Protein AF-A0A931K8A9-F1 (afdb_monomer_lite)

Sequence (281 aa):
MRTNSDVIGYFLPKFVLAMSAMTLGMSSSEALELYVMRDAPNAQGTPGITQYSSITNFQANSGGLTSDRGIAQGSSCDFAIVNGVVYYIAGDASSTGDKTLFSWPSVADWAANTNTTSPGTRTGAAPMSGMAIYQGSLYVLEGNMTATESKTLKRWSSPSAWATGSAPDETFGARNVGDGIGFDIDENGVVYFLDTNGSPNSATSGILYSWPSISNFIANTSISTNVGPSTDLGGTFTFFSGSANEIAGLAIVPEPSTYAMAVLSGLTLAAAHRLRKKRNA

Foldseek 3Di:
DDDDDPDDDPDPPVVVVVVVVVVVPDPPPQFKKKWWWFAALAFGGFIKIWIDRHVVCQLVVHPTDIQTAPDGPTHFQEWEADPQKIWTWHDRLQAFAKIWIKIDNHPVCVSPVHPIDTLAIAGRDARFQEWEQEPQKIWTFGDGLQDQDWTKIFIDNHPSCRRVHHDTPDILATGRDARHHAWYAEHQAKIKTWHLVHHLQWRQWTFIKIDSHPNCVRVVHPIDSDPDPDPDDNHTGGNDPDGGRRTRYMYMYRDPPPVVVVVVVVVVVVVVVVVVVVVVD

Radius of gyration: 23.3 Å; chains: 1; bounding box: 61×39×91 Å

Structure (mmCIF, N/CA/C/O backbone):
data_AF-A0A931K8A9-F1
#
_entry.id   AF-A0A931K8A9-F1
#
loop_
_atom_site.group_PDB
_atom_site.id
_atom_site.type_symbol
_atom_site.label_atom_id
_atom_site.label_alt_id
_atom_site.label_comp_id
_atom_site.label_asym_id
_atom_site.label_entity_id
_atom_site.label_seq_id
_atom_site.pdbx_PDB_ins_code
_atom_site.Cartn_x
_atom_site.Cartn_y
_atom_site.Cartn_z
_atom_site.occupancy
_atom_site.B_iso_or_equiv
_atom_site.auth_seq_id
_atom_site.auth_comp_id
_atom_site.auth_asym_id
_atom_site.auth_atom_id
_atom_site.pdbx_PDB_model_num
ATOM 1 N N . MET A 1 1 ? -31.128 -0.210 74.789 1.00 39.75 1 MET A N 1
ATOM 2 C CA . MET A 1 1 ? -30.650 -1.174 73.776 1.00 39.75 1 MET A CA 1
ATOM 3 C C . MET A 1 1 ? -30.593 -0.463 72.433 1.00 39.75 1 MET A C 1
ATOM 5 O O . MET A 1 1 ? -31.638 -0.106 71.914 1.00 39.75 1 MET A O 1
ATOM 9 N N . ARG A 1 2 ? -29.390 -0.170 71.927 1.00 32.56 2 ARG A N 1
ATOM 10 C CA . ARG A 1 2 ? -29.158 0.308 70.555 1.00 32.56 2 ARG A CA 1
ATOM 11 C C . ARG A 1 2 ? -28.519 -0.848 69.792 1.00 32.56 2 ARG A C 1
ATOM 13 O O . ARG A 1 2 ? -27.502 -1.364 70.245 1.00 32.56 2 ARG A O 1
ATOM 20 N N . THR A 1 3 ? -29.134 -1.285 68.702 1.00 39.69 3 THR A N 1
ATOM 21 C CA . THR A 1 3 ? -28.573 -2.296 67.803 1.00 39.69 3 THR A CA 1
ATOM 22 C C . THR A 1 3 ? -27.697 -1.596 66.770 1.00 39.69 3 THR A C 1
ATOM 24 O O . THR A 1 3 ? -28.182 -0.761 66.013 1.00 39.69 3 THR A O 1
ATOM 27 N N . ASN A 1 4 ? -26.403 -1.917 66.779 1.00 37.72 4 ASN A N 1
ATOM 28 C CA . ASN A 1 4 ? -25.447 -1.516 65.752 1.00 37.72 4 ASN A CA 1
ATOM 29 C C . ASN A 1 4 ? -25.715 -2.333 64.484 1.00 37.72 4 ASN A C 1
ATOM 31 O O . ASN A 1 4 ? -25.450 -3.533 64.460 1.00 37.72 4 ASN A O 1
ATOM 35 N N . SER A 1 5 ? -26.209 -1.691 63.434 1.00 41.41 5 SER A N 1
ATOM 36 C CA . SER A 1 5 ? -26.342 -2.291 62.107 1.00 41.41 5 SER A CA 1
ATOM 37 C C . SER A 1 5 ? -25.958 -1.265 61.049 1.00 41.41 5 SER A C 1
ATOM 39 O O . SER A 1 5 ? -26.817 -0.806 60.317 1.00 41.41 5 SER A O 1
ATOM 41 N N . ASP A 1 6 ? -24.680 -0.885 61.007 1.00 43.22 6 ASP A N 1
ATOM 42 C CA . ASP A 1 6 ? -24.133 0.016 59.984 1.00 43.22 6 ASP A CA 1
ATOM 43 C C . ASP A 1 6 ? -22.642 -0.272 59.742 1.00 43.22 6 ASP A C 1
ATOM 45 O O . ASP A 1 6 ? -21.794 0.541 60.083 1.00 43.22 6 ASP A O 1
ATOM 49 N N . VAL A 1 7 ? -22.283 -1.429 59.168 1.00 40.88 7 VAL A N 1
ATOM 50 C CA . VAL A 1 7 ? -20.957 -1.599 58.523 1.00 40.88 7 VAL A CA 1
ATOM 51 C C . VAL A 1 7 ? -20.998 -2.644 57.394 1.00 40.88 7 VAL A C 1
ATOM 53 O O . VAL A 1 7 ? -20.195 -3.566 57.362 1.00 40.88 7 VAL A O 1
ATOM 56 N N . ILE A 1 8 ? -21.922 -2.546 56.436 1.00 41.94 8 ILE A N 1
ATOM 57 C CA . ILE A 1 8 ? -21.768 -3.247 55.143 1.00 41.94 8 ILE A CA 1
ATOM 58 C C . ILE A 1 8 ? -22.321 -2.331 54.058 1.00 41.94 8 ILE A C 1
ATOM 60 O O . ILE A 1 8 ? -23.479 -2.442 53.675 1.00 41.94 8 ILE A O 1
ATOM 64 N N . GLY A 1 9 ? -21.532 -1.357 53.604 1.00 39.81 9 GLY A N 1
ATOM 65 C CA . GLY A 1 9 ? -22.100 -0.365 52.691 1.00 39.81 9 GLY A CA 1
ATOM 66 C C . GLY A 1 9 ? -21.170 0.443 51.810 1.00 39.81 9 GLY A C 1
ATOM 67 O O . GLY A 1 9 ? -21.696 1.271 51.091 1.00 39.81 9 GLY A O 1
ATOM 68 N N . TYR A 1 10 ? -19.842 0.261 51.811 1.00 39.69 10 TYR A N 1
ATOM 69 C CA . TYR A 1 10 ? -18.976 1.141 50.996 1.00 39.69 10 TYR A CA 1
ATOM 70 C C . TYR A 1 10 ? -17.691 0.510 50.433 1.00 39.69 10 TYR A C 1
ATOM 72 O O . TYR A 1 10 ? -16.822 1.237 49.955 1.00 39.69 10 TYR A O 1
ATOM 80 N N . PHE A 1 11 ? -17.553 -0.820 50.427 1.00 36.41 11 PHE A N 1
ATOM 81 C CA . PHE A 1 11 ? -16.323 -1.463 49.931 1.00 36.41 11 PHE A CA 1
ATOM 82 C C . PHE A 1 11 ? -16.378 -1.991 48.488 1.00 36.41 11 PHE A C 1
ATOM 84 O O . PHE A 1 11 ? -15.326 -2.155 47.878 1.00 36.41 11 PHE A O 1
ATOM 91 N N . LEU A 1 12 ? -17.560 -2.181 47.888 1.00 38.97 12 LEU A N 1
ATOM 92 C CA . LEU A 1 12 ? -17.647 -2.719 46.523 1.00 38.97 12 LEU A CA 1
ATOM 93 C C . LEU A 1 12 ? -17.354 -1.734 45.366 1.00 38.97 12 LEU A C 1
ATOM 95 O O . LEU A 1 12 ? -16.743 -2.178 44.395 1.00 38.97 12 LEU A O 1
ATOM 99 N N . PRO A 1 13 ? -17.697 -0.427 45.393 1.00 40.81 13 PRO A N 1
ATOM 100 C CA . PRO A 1 13 ? -17.535 0.399 44.189 1.00 40.81 13 PRO A CA 1
ATOM 101 C C . PRO A 1 13 ? -16.075 0.793 43.905 1.00 40.81 13 PRO A C 1
ATOM 103 O O . PRO A 1 13 ? -15.731 1.083 42.763 1.00 40.81 13 PRO A O 1
ATOM 106 N N . LYS A 1 14 ? -15.192 0.763 44.914 1.00 34.66 14 LYS A N 1
ATOM 107 C CA . LYS A 1 14 ? -13.760 1.071 44.738 1.00 34.66 14 LYS A CA 1
ATOM 108 C C . LYS A 1 14 ? -12.962 -0.112 44.187 1.00 34.66 14 LYS A C 1
ATOM 110 O O . LYS A 1 14 ? -12.002 0.102 43.455 1.00 34.66 14 LYS A O 1
ATOM 115 N N . PHE A 1 15 ? -13.379 -1.343 44.492 1.00 37.50 15 PHE A N 1
ATOM 116 C CA . PHE A 1 15 ? -12.712 -2.551 44.000 1.00 37.50 15 PHE A CA 1
ATOM 117 C C . PHE A 1 15 ? -12.998 -2.790 42.510 1.00 37.50 15 PHE A C 1
ATOM 119 O O . PHE A 1 15 ? -12.100 -3.165 41.762 1.00 37.50 15 PHE A O 1
ATOM 126 N N . VAL A 1 16 ? -14.214 -2.466 42.053 1.00 41.78 16 VAL A N 1
ATOM 127 C CA . VAL A 1 16 ? -14.579 -2.521 40.627 1.00 41.78 16 VAL A CA 1
ATOM 128 C C . VAL A 1 16 ? -13.822 -1.458 39.817 1.00 41.78 16 VAL A C 1
ATOM 130 O O . VAL A 1 16 ? -13.311 -1.770 38.747 1.00 41.78 16 VAL A O 1
ATOM 133 N N . LEU A 1 17 ? -13.648 -0.239 40.349 1.00 37.69 17 LEU A N 1
ATOM 134 C CA . LEU A 1 17 ? -12.856 0.805 39.680 1.00 37.69 17 LEU A CA 1
ATOM 135 C C . LEU A 1 17 ? -11.355 0.463 39.610 1.00 37.69 17 LEU A C 1
ATOM 137 O O . LEU A 1 17 ? -10.710 0.732 38.600 1.00 37.69 17 LEU A O 1
ATOM 141 N N . ALA A 1 18 ? -10.800 -0.141 40.666 1.00 35.22 18 ALA A N 1
ATOM 142 C CA . ALA A 1 18 ? -9.395 -0.545 40.706 1.00 35.22 18 ALA A CA 1
ATOM 143 C C . ALA A 1 18 ? -9.102 -1.749 39.789 1.00 35.22 18 ALA A C 1
ATOM 145 O O . ALA A 1 18 ? -8.048 -1.784 39.157 1.00 35.22 18 ALA A O 1
ATOM 146 N N . MET A 1 19 ? -10.046 -2.689 39.638 1.00 36.00 19 MET A N 1
ATOM 147 C CA . MET A 1 19 ? -9.928 -3.782 38.662 1.00 36.00 19 MET A CA 1
ATOM 148 C C . MET A 1 19 ? -10.057 -3.306 37.207 1.00 36.00 19 MET A C 1
ATOM 150 O O . MET A 1 19 ? -9.338 -3.823 36.352 1.00 36.00 19 MET A O 1
ATOM 154 N N . SER A 1 20 ? -10.892 -2.297 36.921 1.00 37.81 20 SER A N 1
ATOM 155 C CA . SER A 1 20 ? -10.939 -1.651 35.596 1.00 37.81 20 SER A CA 1
ATOM 156 C C . SER A 1 20 ? -9.668 -0.859 35.270 1.00 37.81 20 SER A C 1
ATOM 158 O O . SER A 1 20 ? -9.327 -0.715 34.103 1.00 37.81 20 SER A O 1
ATOM 160 N N . ALA A 1 21 ? -8.952 -0.354 36.281 1.00 39.84 21 ALA A N 1
ATOM 161 C CA . ALA A 1 21 ? -7.693 0.363 36.082 1.00 39.84 21 ALA A CA 1
ATOM 162 C C . ALA A 1 21 ? -6.480 -0.576 35.943 1.00 39.84 21 ALA A C 1
ATOM 164 O O . ALA A 1 21 ? -5.539 -0.257 35.226 1.00 39.84 21 ALA A O 1
ATOM 165 N N . MET A 1 22 ? -6.497 -1.750 36.586 1.00 32.28 22 MET A N 1
ATOM 166 C CA . MET A 1 22 ? -5.405 -2.730 36.490 1.00 32.28 22 MET A CA 1
ATOM 167 C C . MET A 1 22 ? -5.394 -3.532 35.179 1.00 32.28 22 MET A C 1
ATOM 169 O O . MET A 1 22 ? -4.362 -4.099 34.834 1.00 32.28 22 MET A O 1
ATOM 173 N N . THR A 1 23 ? -6.487 -3.541 34.411 1.00 38.25 23 THR A N 1
ATOM 174 C CA . THR A 1 23 ? -6.513 -4.102 33.044 1.00 38.25 23 THR A CA 1
ATOM 175 C C . THR A 1 23 ? -5.976 -3.137 31.978 1.00 38.25 23 THR A C 1
ATOM 177 O O . THR A 1 23 ? -5.695 -3.574 30.869 1.00 38.25 23 THR A O 1
ATOM 180 N N . LEU A 1 24 ? -5.741 -1.859 32.312 1.00 37.53 24 LEU A N 1
ATOM 181 C CA . LEU A 1 24 ? -5.144 -0.857 31.408 1.00 37.53 24 LEU A CA 1
ATOM 182 C C . LEU A 1 24 ? -3.614 -0.990 31.257 1.00 37.53 24 LEU A C 1
ATOM 184 O O . LEU A 1 24 ? -3.006 -0.215 30.526 1.00 37.53 24 LEU A O 1
ATOM 188 N N . GLY A 1 25 ? -2.980 -1.918 31.981 1.00 28.69 25 GLY A N 1
ATOM 189 C CA . GLY A 1 25 ? -1.519 -2.052 32.046 1.00 28.69 25 GLY A CA 1
ATOM 190 C C . GLY A 1 25 ? -0.928 -3.241 31.292 1.00 28.69 25 GLY A C 1
ATOM 191 O O . GLY A 1 25 ? 0.278 -3.457 31.378 1.00 28.69 25 GLY A O 1
ATOM 192 N N . MET A 1 26 ? -1.736 -4.035 30.588 1.00 32.50 26 MET A N 1
ATOM 193 C CA . MET A 1 26 ? -1.210 -5.093 29.729 1.00 32.50 26 MET A CA 1
ATOM 194 C C . MET A 1 26 ? -1.145 -4.549 28.311 1.00 32.50 26 MET A C 1
ATOM 196 O O . MET A 1 26 ? -2.184 -4.248 27.736 1.00 32.50 26 MET A O 1
ATOM 200 N N . SER A 1 27 ? 0.068 -4.409 27.772 1.00 33.84 27 SER A N 1
ATOM 201 C CA . SER A 1 27 ? 0.306 -4.180 26.350 1.00 33.84 27 SER A CA 1
ATOM 202 C C . SER A 1 27 ? -0.444 -5.244 25.550 1.00 33.84 27 SER A C 1
ATOM 204 O O . SER A 1 27 ? 0.047 -6.360 25.376 1.00 33.84 27 SER A O 1
ATOM 206 N N . SER A 1 28 ? -1.660 -4.933 25.109 1.00 37.12 28 SER A N 1
ATOM 207 C CA . SER A 1 28 ? -2.300 -5.696 24.056 1.00 37.12 28 SER A CA 1
ATOM 208 C C . SER A 1 28 ? -1.454 -5.451 22.820 1.00 37.12 28 SER A C 1
ATOM 210 O O . SER A 1 28 ? -1.374 -4.324 22.341 1.00 37.12 28 SER A O 1
ATOM 212 N N . SER A 1 29 ? -0.793 -6.494 22.323 1.00 45.94 29 SER A N 1
ATOM 213 C CA . SER A 1 29 ? -0.553 -6.578 20.887 1.00 45.94 29 SER A CA 1
ATOM 214 C C . SER A 1 29 ? -1.922 -6.360 20.256 1.00 45.94 29 SER A C 1
ATOM 216 O O . SER A 1 29 ? -2.783 -7.228 20.411 1.00 45.94 29 SER A O 1
ATOM 218 N N . GLU A 1 30 ? -2.175 -5.184 19.682 1.00 56.19 30 GLU A N 1
ATOM 219 C CA . GLU A 1 30 ? -3.400 -4.984 18.919 1.00 56.19 30 GLU A CA 1
ATOM 220 C C . GLU A 1 30 ? -3.414 -6.072 17.849 1.00 56.19 30 GLU A C 1
ATOM 222 O O . GLU A 1 30 ? -2.402 -6.340 17.191 1.00 56.19 30 GLU A O 1
ATOM 227 N N . ALA A 1 31 ? -4.507 -6.822 17.794 1.00 69.56 31 ALA A N 1
ATOM 228 C CA . ALA A 1 31 ? -4.665 -7.803 16.745 1.00 69.56 31 ALA A CA 1
ATOM 229 C C . ALA A 1 31 ? -4.821 -7.028 15.427 1.00 69.56 31 ALA A C 1
ATOM 231 O O . ALA A 1 31 ? -5.418 -5.956 15.405 1.00 69.56 31 ALA A O 1
ATOM 232 N N . LEU A 1 32 ? -4.185 -7.506 14.362 1.00 79.00 32 LEU A N 1
ATOM 233 C CA . LEU A 1 32 ? -4.146 -6.824 13.070 1.00 79.00 32 LEU A CA 1
ATOM 234 C C . LEU A 1 32 ? -5.010 -7.589 12.074 1.00 79.00 32 LEU A C 1
ATOM 236 O O . LEU A 1 32 ? -4.847 -8.802 11.916 1.00 79.00 32 LEU A O 1
ATOM 240 N N . GLU A 1 33 ? -5.859 -6.866 11.356 1.00 84.88 33 GLU A N 1
ATOM 241 C CA . GLU A 1 33 ? -6.517 -7.353 10.153 1.00 84.88 33 GLU A CA 1
ATOM 242 C C . GLU A 1 33 ? -5.646 -7.076 8.928 1.00 84.88 33 GLU A C 1
ATOM 244 O O . GLU A 1 33 ? -4.954 -6.059 8.842 1.00 84.88 33 GLU A O 1
ATOM 249 N N . LEU A 1 34 ? -5.705 -7.981 7.955 1.00 87.31 34 LEU A N 1
ATOM 250 C CA . LEU A 1 34 ? -4.957 -7.876 6.711 1.00 87.31 34 LEU A CA 1
ATOM 251 C C . LEU A 1 34 ? -5.923 -7.892 5.552 1.00 87.31 34 LEU A C 1
ATOM 253 O O . LEU A 1 34 ? -6.785 -8.761 5.454 1.00 87.31 34 LEU A O 1
ATOM 257 N N . TYR A 1 35 ? -5.725 -6.968 4.635 1.00 88.94 35 TYR A N 1
ATOM 258 C CA . TYR A 1 35 ? -6.478 -6.876 3.407 1.00 88.94 35 TYR A CA 1
ATOM 259 C C . TYR A 1 35 ? -5.499 -7.053 2.262 1.00 88.94 35 TYR A C 1
ATOM 261 O O . TYR A 1 35 ? -4.498 -6.346 2.180 1.00 88.94 35 TYR A O 1
ATOM 269 N N . VAL A 1 36 ? -5.787 -7.990 1.367 1.00 87.31 36 VAL A N 1
ATOM 270 C CA . VAL A 1 36 ? -5.020 -8.155 0.131 1.00 87.31 36 VAL A CA 1
ATOM 271 C C . VAL A 1 36 ? -5.920 -7.876 -1.046 1.00 87.31 36 VAL A C 1
ATOM 273 O O . VAL A 1 36 ? -7.019 -8.429 -1.144 1.00 87.31 36 VAL A O 1
ATOM 276 N N . MET A 1 37 ? -5.439 -7.014 -1.937 1.00 86.31 37 MET A N 1
ATOM 277 C CA . MET A 1 37 ? -6.122 -6.715 -3.180 1.00 86.31 37 MET A CA 1
ATOM 278 C C . MET A 1 37 ? -5.586 -7.617 -4.283 1.00 86.31 37 MET A C 1
ATOM 280 O O . MET A 1 37 ? -4.393 -7.626 -4.584 1.00 86.31 37 MET A O 1
ATOM 284 N N . ARG A 1 38 ? -6.502 -8.349 -4.906 1.00 84.00 38 ARG A N 1
ATOM 285 C CA . ARG A 1 38 ? -6.326 -8.911 -6.236 1.00 84.00 38 ARG A CA 1
ATOM 286 C C . ARG A 1 38 ? -6.770 -7.866 -7.244 1.00 84.00 38 ARG A C 1
ATOM 288 O O . ARG A 1 38 ? -7.941 -7.504 -7.238 1.00 84.00 38 ARG A O 1
ATOM 295 N N . ASP A 1 39 ? -5.884 -7.422 -8.115 1.00 79.50 39 ASP A N 1
ATOM 296 C CA . ASP A 1 39 ? -6.235 -6.654 -9.309 1.00 79.50 39 ASP A CA 1
ATOM 297 C C . ASP A 1 39 ? -5.075 -6.721 -10.302 1.00 79.50 39 ASP A C 1
ATOM 299 O O . ASP A 1 39 ? -3.961 -7.101 -9.948 1.00 79.50 39 ASP A O 1
ATOM 303 N N . ALA A 1 40 ? -5.344 -6.331 -11.539 1.00 74.94 40 ALA A N 1
ATOM 304 C CA . ALA A 1 40 ? -4.360 -6.294 -12.597 1.00 74.94 40 ALA A CA 1
ATOM 305 C C . ALA A 1 40 ? -3.468 -5.044 -12.474 1.00 74.94 40 ALA A C 1
ATOM 307 O O . ALA A 1 40 ? -3.949 -3.917 -12.640 1.00 74.94 40 ALA A O 1
ATOM 308 N N . PRO A 1 41 ? -2.160 -5.188 -12.219 1.00 71.88 41 PRO A N 1
ATOM 309 C CA . PRO A 1 41 ? -1.268 -4.052 -11.997 1.00 71.88 41 PRO A CA 1
ATOM 310 C C . PRO A 1 41 ? -0.934 -3.263 -13.274 1.00 71.88 41 PRO A C 1
ATOM 312 O O . PRO A 1 41 ? -0.559 -2.090 -13.225 1.00 71.88 41 PRO A O 1
ATOM 315 N N . ASN A 1 42 ? -1.078 -3.899 -14.437 1.00 74.38 42 ASN A N 1
ATOM 316 C CA . ASN A 1 42 ? -0.756 -3.336 -15.752 1.00 74.38 42 ASN A CA 1
ATOM 317 C C . ASN A 1 42 ? -1.845 -3.586 -16.815 1.00 74.38 42 ASN A C 1
ATOM 319 O O . ASN A 1 42 ? -1.670 -3.230 -17.980 1.00 74.38 42 ASN A O 1
ATOM 323 N N . ALA A 1 43 ? -2.976 -4.179 -16.430 1.00 70.94 43 ALA A N 1
ATOM 324 C CA . ALA A 1 43 ? -4.130 -4.411 -17.292 1.00 70.94 43 ALA A CA 1
ATOM 325 C C . ALA A 1 43 ? -5.428 -4.090 -16.536 1.00 70.94 43 ALA A C 1
ATOM 327 O O . ALA A 1 43 ? -5.394 -3.661 -15.390 1.00 70.94 43 ALA A O 1
ATOM 328 N N . GLN A 1 44 ? -6.585 -4.239 -17.177 1.00 69.81 44 GLN A N 1
ATOM 329 C CA . GLN A 1 44 ? -7.873 -4.068 -16.506 1.00 69.81 44 GLN A CA 1
ATOM 330 C C . GLN A 1 44 ? -8.347 -5.423 -15.961 1.00 69.81 44 GLN A C 1
ATOM 332 O O . GLN A 1 44 ? -8.627 -6.329 -16.745 1.00 69.81 44 GLN A O 1
ATOM 337 N N . GLY A 1 45 ? -8.430 -5.554 -14.635 1.00 71.94 45 GLY A N 1
ATOM 338 C CA . GLY A 1 45 ? -8.820 -6.786 -13.946 1.00 71.94 45 GLY A CA 1
ATOM 339 C C . GLY A 1 45 ? -10.256 -6.782 -13.415 1.00 71.94 45 GLY A C 1
ATOM 340 O O . GLY A 1 45 ? -11.056 -5.890 -13.702 1.00 71.94 45 GLY A O 1
ATOM 341 N N . THR A 1 46 ? -10.592 -7.805 -12.622 1.00 77.81 46 THR A N 1
ATOM 342 C CA . THR A 1 46 ? -11.752 -7.789 -11.711 1.00 77.81 46 THR A CA 1
ATOM 343 C C . THR A 1 46 ? -11.220 -7.619 -10.287 1.00 77.81 46 THR A C 1
ATOM 345 O O . THR A 1 46 ? -10.827 -8.617 -9.672 1.00 77.81 46 THR A O 1
ATOM 348 N N . PRO A 1 47 ? -11.155 -6.375 -9.782 1.00 82.62 47 PRO A N 1
ATOM 349 C CA . PRO A 1 47 ? -10.584 -6.107 -8.477 1.00 82.62 47 PRO A CA 1
ATOM 350 C C . PRO A 1 47 ? -11.350 -6.843 -7.380 1.00 82.62 47 PRO A C 1
ATOM 352 O O . PRO A 1 47 ? -12.580 -6.789 -7.338 1.00 82.62 47 PRO A O 1
ATOM 355 N N . GLY A 1 48 ? -10.631 -7.474 -6.460 1.00 86.94 48 GLY A N 1
ATOM 356 C CA . GLY A 1 48 ? -11.182 -8.094 -5.261 1.00 86.94 48 GLY A CA 1
ATOM 357 C C . GLY A 1 48 ? -10.333 -7.755 -4.045 1.00 86.94 48 GLY A C 1
ATOM 358 O O . GLY A 1 48 ? -9.112 -7.798 -4.125 1.00 86.94 48 GLY A O 1
ATOM 359 N N . ILE A 1 49 ? -10.961 -7.425 -2.920 1.00 88.81 49 ILE A N 1
ATOM 360 C CA . ILE A 1 49 ? -10.277 -7.287 -1.629 1.00 88.81 49 ILE A CA 1
ATOM 361 C C . ILE A 1 49 ? -10.667 -8.481 -0.769 1.00 88.81 49 ILE A C 1
ATOM 363 O O . ILE A 1 49 ? -11.851 -8.680 -0.499 1.00 88.81 49 ILE A O 1
ATOM 367 N N . THR A 1 50 ? -9.677 -9.245 -0.314 1.00 87.12 50 THR A N 1
ATOM 368 C CA . THR A 1 50 ? -9.873 -10.293 0.691 1.00 87.12 50 THR A CA 1
ATOM 369 C C . THR A 1 50 ? -9.386 -9.805 2.044 1.00 87.12 50 THR A C 1
ATOM 371 O O . THR A 1 50 ? -8.210 -9.479 2.193 1.00 87.12 50 THR A O 1
ATOM 374 N N . GLN A 1 51 ? -10.288 -9.784 3.022 1.00 89.38 51 GLN A N 1
ATOM 375 C CA . GLN A 1 51 ? -9.994 -9.502 4.424 1.00 89.38 51 GLN A CA 1
ATOM 376 C C . GLN A 1 51 ? -9.658 -10.799 5.164 1.00 89.38 51 GLN A C 1
ATOM 378 O O . GLN A 1 51 ? -10.425 -11.760 5.114 1.00 89.38 51 GLN A O 1
ATOM 383 N N . TYR A 1 52 ? -8.562 -10.788 5.911 1.00 84.00 52 TYR A N 1
ATOM 384 C CA . TYR A 1 52 ? -8.150 -11.819 6.850 1.00 84.00 52 TYR A CA 1
ATOM 385 C C . TYR A 1 52 ? -8.134 -11.216 8.249 1.00 84.00 52 TYR A C 1
ATOM 387 O O . TYR A 1 52 ? -7.464 -10.218 8.500 1.00 84.00 52 TYR A O 1
ATOM 395 N N . SER A 1 53 ? -8.845 -11.846 9.180 1.00 83.44 53 SER A N 1
ATOM 396 C CA . SER A 1 53 ? -8.974 -11.345 10.553 1.00 83.44 53 SER A CA 1
ATOM 397 C C . SER A 1 53 ? -7.711 -11.518 11.404 1.00 83.44 53 SER A C 1
ATOM 399 O O . SER A 1 53 ? -7.748 -11.269 12.593 1.00 83.44 53 SER A O 1
ATOM 401 N N . SER A 1 54 ? -6.633 -12.081 10.860 1.00 77.88 54 SER A N 1
ATOM 402 C CA . SER A 1 54 ? -5.343 -12.181 11.541 1.00 77.88 54 SER A CA 1
ATOM 403 C C . SER A 1 54 ? -4.253 -12.550 10.547 1.00 77.88 54 SER A C 1
ATOM 405 O O . SER A 1 54 ? -4.523 -13.138 9.493 1.00 77.88 54 SER A O 1
ATOM 407 N N . ILE A 1 55 ? -2.999 -12.292 10.917 1.00 75.44 55 ILE A N 1
ATOM 408 C CA . ILE A 1 55 ? -1.843 -12.725 10.120 1.00 75.44 55 ILE A CA 1
ATOM 409 C C . ILE A 1 55 ? -1.806 -14.251 10.008 1.00 75.44 55 ILE A C 1
ATOM 411 O O . ILE A 1 55 ? -1.481 -14.789 8.956 1.00 75.44 55 ILE A O 1
ATOM 415 N N . THR A 1 56 ? -2.213 -14.964 11.058 1.00 75.94 56 THR A N 1
ATOM 416 C CA . THR A 1 56 ? -2.309 -16.427 11.032 1.00 75.94 56 THR A CA 1
ATOM 417 C C . THR A 1 56 ? -3.333 -16.906 10.002 1.00 75.94 56 THR A C 1
ATOM 419 O O . THR A 1 56 ? -3.047 -17.822 9.233 1.00 75.94 56 THR A O 1
ATOM 422 N N . ASN A 1 57 ? -4.507 -16.268 9.934 1.00 77.25 57 ASN A N 1
ATOM 423 C CA . ASN A 1 57 ? -5.537 -16.596 8.945 1.00 77.25 57 ASN A CA 1
ATOM 424 C C . ASN A 1 57 ? -5.065 -16.289 7.522 1.00 77.25 57 ASN A C 1
ATOM 426 O O . ASN A 1 57 ? -5.300 -17.087 6.612 1.00 77.25 57 ASN A O 1
ATOM 430 N N . PHE A 1 58 ? -4.347 -15.178 7.357 1.00 77.44 58 PHE A N 1
ATOM 431 C CA . PHE A 1 58 ? -3.703 -14.800 6.107 1.00 77.44 58 PHE A CA 1
ATOM 432 C C . PHE A 1 58 ? -2.680 -15.840 5.639 1.00 77.44 58 PHE A C 1
ATOM 434 O O . PHE A 1 58 ? -2.769 -16.341 4.520 1.00 77.44 58 PHE A O 1
ATOM 441 N N . GLN A 1 59 ? -1.758 -16.239 6.516 1.00 72.94 59 GLN A N 1
ATOM 442 C CA . GLN A 1 59 ? -0.737 -17.248 6.226 1.00 72.94 59 GLN A CA 1
ATOM 443 C C . GLN A 1 59 ? -1.345 -18.611 5.880 1.00 72.94 59 GLN A C 1
ATOM 445 O O . GLN A 1 59 ? -0.876 -19.291 4.969 1.00 72.94 59 GLN A O 1
ATOM 450 N N . ALA A 1 60 ? -2.406 -19.003 6.586 1.00 72.94 60 ALA A N 1
ATOM 451 C CA . ALA A 1 60 ? -3.127 -20.244 6.330 1.00 72.94 60 ALA A CA 1
ATOM 452 C C . ALA A 1 60 ? -4.040 -20.177 5.090 1.00 72.94 60 ALA A C 1
ATOM 454 O O . ALA A 1 60 ? -4.638 -21.194 4.738 1.00 72.94 60 ALA A O 1
ATOM 455 N N . ASN A 1 61 ? -4.175 -19.002 4.455 1.00 72.31 61 ASN A N 1
ATOM 456 C CA . ASN A 1 61 ? -5.172 -18.707 3.425 1.00 72.31 61 ASN A CA 1
ATOM 457 C C . ASN A 1 61 ? -6.564 -19.253 3.801 1.00 72.31 61 ASN A C 1
ATOM 459 O O . ASN A 1 61 ? -7.199 -20.009 3.064 1.00 72.31 61 ASN A O 1
ATOM 463 N N . SER A 1 62 ? -7.008 -18.936 5.016 1.00 74.81 62 SER A N 1
ATOM 464 C CA . SER A 1 62 ? -8.246 -19.471 5.579 1.00 74.81 62 SER A CA 1
ATOM 465 C C . SER A 1 62 ? -9.079 -18.364 6.211 1.00 74.81 62 SER A C 1
ATOM 467 O O . SER A 1 62 ? -8.542 -17.400 6.751 1.00 74.81 62 SER A O 1
ATOM 469 N N . GLY A 1 63 ? -10.405 -18.487 6.119 1.00 67.81 63 GLY A N 1
ATOM 470 C CA . GLY A 1 63 ? -11.327 -17.510 6.707 1.00 67.81 63 GLY A CA 1
ATOM 471 C C . GLY A 1 63 ? -11.345 -16.142 6.016 1.00 67.81 63 GLY A C 1
ATOM 472 O O . GLY A 1 63 ? -11.825 -15.185 6.616 1.00 67.81 63 GLY A O 1
ATOM 473 N N . GLY A 1 64 ? -10.837 -16.043 4.783 1.00 75.75 64 GLY A N 1
ATOM 474 C CA . GLY A 1 64 ? -10.868 -14.813 3.997 1.00 75.75 64 GLY A CA 1
ATOM 475 C C . GLY A 1 64 ? -12.290 -14.425 3.577 1.00 75.75 64 GLY A C 1
ATOM 476 O O . GLY A 1 64 ? -13.029 -15.257 3.047 1.00 75.75 64 GLY A O 1
ATOM 477 N N . LEU A 1 65 ? -12.668 -13.163 3.786 1.00 76.44 65 LEU A N 1
ATOM 478 C CA . LEU A 1 65 ? -13.899 -12.581 3.246 1.00 76.44 65 LEU A CA 1
ATOM 479 C C . LEU A 1 65 ? -13.558 -11.725 2.030 1.00 76.44 65 LEU A C 1
ATOM 481 O O . LEU A 1 65 ? -12.905 -10.692 2.162 1.00 76.44 65 LEU A O 1
ATOM 485 N N . THR A 1 66 ? -13.999 -12.153 0.850 1.00 83.62 66 THR A N 1
ATOM 486 C CA . THR A 1 66 ? -13.723 -11.443 -0.402 1.00 83.62 66 THR A CA 1
ATOM 487 C C . THR A 1 66 ? -14.891 -10.551 -0.794 1.00 83.62 66 THR A C 1
ATOM 489 O O . THR A 1 66 ? -16.034 -10.998 -0.873 1.00 83.62 66 THR A O 1
ATOM 492 N N . SER A 1 67 ? -14.585 -9.288 -1.072 1.00 84.12 67 SER A N 1
ATOM 493 C CA . SER A 1 67 ? -15.473 -8.360 -1.766 1.00 84.12 67 SER A CA 1
ATOM 494 C C . SER A 1 67 ? -14.934 -8.140 -3.173 1.00 84.12 67 SER A C 1
ATOM 496 O O . SER A 1 67 ? -13.810 -7.671 -3.321 1.00 84.12 67 SER A O 1
ATOM 498 N N . ASP A 1 68 ? -15.720 -8.469 -4.195 1.00 86.00 68 ASP A N 1
ATOM 499 C CA . ASP A 1 68 ? -15.367 -8.217 -5.594 1.00 86.00 68 ASP A CA 1
ATOM 500 C C . ASP A 1 68 ? -16.023 -6.928 -6.092 1.00 86.00 68 ASP A C 1
ATOM 502 O O . ASP A 1 68 ? -17.174 -6.622 -5.768 1.00 86.00 68 ASP A O 1
ATOM 506 N N . ARG A 1 69 ? -15.298 -6.188 -6.928 1.00 82.25 69 ARG A N 1
ATOM 507 C CA . ARG A 1 69 ? -15.784 -4.987 -7.602 1.00 82.25 69 ARG A CA 1
ATOM 508 C C . ARG A 1 69 ? -15.978 -5.292 -9.083 1.00 82.25 69 ARG A C 1
ATOM 510 O O . ARG A 1 69 ? -15.024 -5.531 -9.816 1.00 82.25 69 ARG A O 1
ATOM 517 N N . GLY A 1 70 ? -17.226 -5.229 -9.547 1.00 70.19 70 GLY A N 1
ATOM 518 C CA . GLY A 1 70 ? -17.592 -5.545 -10.938 1.00 70.19 70 GLY A CA 1
ATOM 519 C C . GLY A 1 70 ? -17.172 -4.504 -11.987 1.00 70.19 70 GLY A C 1
ATOM 520 O O . GLY A 1 70 ? -17.451 -4.689 -13.168 1.00 70.19 70 GLY A O 1
ATOM 521 N N . ILE A 1 71 ? -16.543 -3.398 -11.575 1.00 70.44 71 ILE A N 1
ATOM 522 C CA . ILE A 1 71 ? -16.067 -2.323 -12.454 1.00 70.44 71 ILE A CA 1
ATOM 523 C C . ILE A 1 71 ? -14.632 -1.974 -12.053 1.00 70.44 71 ILE A C 1
ATOM 525 O O . ILE A 1 71 ? -14.369 -1.630 -10.901 1.00 70.44 71 ILE A O 1
ATOM 529 N N . ALA A 1 72 ? -13.699 -2.036 -12.997 1.00 66.44 72 ALA A N 1
ATOM 530 C CA . ALA A 1 72 ? -12.322 -1.604 -12.771 1.00 66.44 72 ALA A CA 1
ATOM 531 C C . ALA A 1 72 ? -12.141 -0.100 -13.037 1.00 66.44 72 ALA A C 1
ATOM 533 O O . ALA A 1 72 ? -12.770 0.459 -13.934 1.00 66.44 72 ALA A O 1
ATOM 534 N N . GLN A 1 73 ? -11.238 0.532 -12.284 1.00 73.62 73 GLN A N 1
ATOM 535 C CA . GLN A 1 73 ? -10.813 1.933 -12.444 1.00 73.62 73 GLN A CA 1
ATOM 536 C C . GLN A 1 73 ? -9.491 2.008 -13.238 1.00 73.62 73 GLN A C 1
ATOM 538 O O . GLN A 1 73 ? -8.608 2.790 -12.909 1.00 73.62 73 GLN A O 1
ATOM 543 N N . GLY A 1 74 ? -9.332 1.158 -14.260 1.00 75.75 74 GLY A N 1
ATOM 544 C CA . GLY A 1 74 ? -8.046 0.910 -14.927 1.00 75.75 74 GLY A CA 1
ATOM 545 C C . GLY A 1 74 ? -7.184 -0.111 -14.178 1.00 75.75 74 GLY A C 1
ATOM 546 O O . GLY A 1 74 ? -7.707 -0.848 -13.344 1.00 75.75 74 GLY A O 1
ATOM 547 N N . SER A 1 75 ? -5.889 -0.154 -14.494 1.00 81.31 75 SER A N 1
ATOM 548 C CA . SER A 1 75 ? -4.903 -0.959 -13.766 1.00 81.31 75 SER A CA 1
ATOM 549 C C . SER A 1 75 ? -4.615 -0.385 -12.375 1.00 81.31 75 SER A C 1
ATOM 551 O O . SER A 1 75 ? -4.932 0.778 -12.096 1.00 81.31 75 SER A O 1
ATOM 553 N N . SER A 1 76 ? -4.033 -1.198 -11.496 1.00 81.31 76 SER A N 1
ATOM 554 C CA . SER A 1 76 ? -3.798 -0.854 -10.092 1.00 81.31 76 SER A CA 1
ATOM 555 C C . SER A 1 76 ? -2.324 -0.625 -9.762 1.00 81.31 76 SER A C 1
ATOM 557 O O . SER A 1 76 ? -1.467 -1.388 -10.189 1.00 81.31 76 SER A O 1
ATOM 559 N N . CYS A 1 77 ? -2.023 0.405 -8.969 1.00 83.00 77 CYS A N 1
ATOM 560 C CA . CYS A 1 77 ? -0.688 0.624 -8.407 1.00 83.00 77 CYS A CA 1
ATOM 561 C C . CYS A 1 77 ? -0.537 0.124 -6.972 1.00 83.00 77 CYS A C 1
ATOM 563 O O . CYS A 1 77 ? 0.493 -0.468 -6.678 1.00 83.00 77 CYS A O 1
ATOM 565 N N . ASP A 1 78 ? -1.487 0.452 -6.093 1.00 89.38 78 ASP A N 1
ATOM 566 C CA . ASP A 1 78 ? -1.654 -0.105 -4.742 1.00 89.38 78 ASP A CA 1
ATOM 567 C C . ASP A 1 78 ? -2.936 0.464 -4.103 1.00 89.38 78 ASP A C 1
ATOM 569 O O . ASP A 1 78 ? -3.606 1.340 -4.676 1.00 89.38 78 ASP A O 1
ATOM 573 N N . PHE A 1 79 ? -3.268 -0.004 -2.904 1.00 93.00 79 PHE A N 1
ATOM 574 C CA . PHE A 1 79 ? -4.328 0.521 -2.062 1.00 93.00 79 PHE A CA 1
ATOM 575 C C . PHE A 1 79 ? -3.895 0.583 -0.592 1.00 93.00 79 PHE A C 1
ATOM 577 O O . PHE A 1 79 ? -3.002 -0.129 -0.161 1.00 93.00 79 PHE A O 1
ATOM 584 N N . ALA A 1 80 ? -4.576 1.416 0.190 1.00 94.06 80 ALA A N 1
ATOM 585 C CA . ALA A 1 80 ? -4.451 1.453 1.643 1.00 94.06 80 ALA A CA 1
ATOM 586 C C . ALA A 1 80 ? -5.843 1.549 2.275 1.00 94.06 80 ALA A C 1
ATOM 588 O O . ALA A 1 80 ? -6.765 2.114 1.675 1.00 94.06 80 ALA A O 1
ATOM 589 N N . ILE A 1 81 ? -6.004 1.045 3.498 1.00 93.75 81 ILE A N 1
ATOM 590 C CA . ILE A 1 81 ? -7.232 1.216 4.283 1.00 93.75 81 ILE A CA 1
ATOM 591 C C . ILE A 1 81 ? -6.885 1.934 5.577 1.00 93.75 81 ILE A C 1
ATOM 593 O O . ILE A 1 81 ? -6.121 1.426 6.387 1.00 93.75 81 ILE A O 1
ATOM 597 N N . VAL A 1 82 ? -7.486 3.102 5.796 1.00 90.50 82 VAL A N 1
ATOM 598 C CA . VAL A 1 82 ? -7.275 3.882 7.021 1.00 90.50 82 VAL A CA 1
ATOM 599 C C . VAL A 1 82 ? -8.611 4.326 7.576 1.00 90.50 82 VAL A C 1
ATOM 601 O O . VAL A 1 82 ? -9.383 5.000 6.898 1.00 90.50 82 VAL A O 1
ATOM 604 N N . ASN A 1 83 ? -8.886 3.956 8.830 1.00 88.12 83 ASN A N 1
ATOM 605 C CA . ASN A 1 83 ? -10.153 4.255 9.505 1.00 88.12 83 ASN A CA 1
ATOM 606 C C . ASN A 1 83 ? -11.381 3.816 8.681 1.00 88.12 83 ASN A C 1
ATOM 608 O O . ASN A 1 83 ? -12.376 4.534 8.596 1.00 88.12 83 ASN A O 1
ATOM 612 N N . GLY A 1 84 ? -11.282 2.658 8.020 1.00 88.69 84 GLY A N 1
ATOM 613 C CA . GLY A 1 84 ? -12.314 2.110 7.136 1.00 88.69 84 GLY A CA 1
ATOM 614 C C . GLY A 1 84 ? -12.359 2.718 5.729 1.00 88.69 84 GLY A C 1
ATOM 615 O O . GLY A 1 84 ? -12.951 2.109 4.843 1.00 88.69 84 GLY A O 1
ATOM 616 N N . VAL A 1 85 ? -11.704 3.857 5.486 1.00 92.75 85 VAL A N 1
ATOM 617 C CA . VAL A 1 85 ? -11.646 4.492 4.163 1.00 92.75 85 VAL A CA 1
ATOM 618 C C . VAL A 1 85 ? -10.653 3.744 3.283 1.00 92.75 85 VAL A C 1
ATOM 620 O O . VAL A 1 85 ? -9.486 3.602 3.646 1.00 92.75 85 VAL A O 1
ATOM 623 N N . VAL A 1 86 ? -11.104 3.308 2.110 1.00 93.88 86 VAL A N 1
ATOM 624 C CA . VAL A 1 86 ? -10.253 2.688 1.090 1.00 93.88 86 VAL A CA 1
ATOM 625 C C . VAL A 1 86 ? -9.661 3.789 0.226 1.00 93.88 86 VAL A C 1
ATOM 627 O O . VAL A 1 86 ? -10.409 4.554 -0.377 1.00 93.88 86 VAL A O 1
ATOM 630 N N . TYR A 1 87 ? -8.340 3.846 0.126 1.00 94.69 87 TYR A N 1
ATOM 631 C CA . TYR A 1 87 ? -7.600 4.666 -0.828 1.00 94.69 87 TYR A CA 1
ATOM 632 C C . TYR A 1 87 ? -6.986 3.759 -1.884 1.00 94.69 87 TYR A C 1
ATOM 634 O O . TYR A 1 87 ? -6.463 2.707 -1.546 1.00 94.69 87 TYR A O 1
ATOM 642 N N 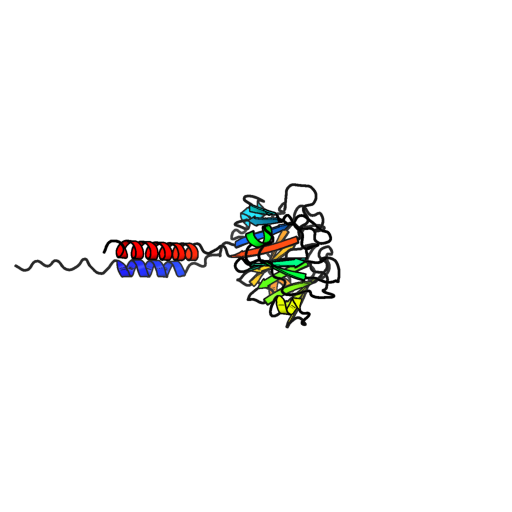. TYR A 1 88 ? -7.040 4.153 -3.150 1.00 92.62 88 TYR A N 1
ATOM 643 C CA . TYR A 1 88 ? -6.579 3.335 -4.274 1.00 92.62 88 TYR A CA 1
ATOM 644 C C . TYR A 1 88 ? -5.905 4.220 -5.308 1.00 92.62 88 TYR A C 1
ATOM 646 O O . TYR A 1 88 ? -6.486 5.230 -5.716 1.00 92.62 88 TYR A O 1
ATOM 654 N N . ILE A 1 89 ? -4.723 3.831 -5.772 1.00 92.81 89 ILE A N 1
ATOM 655 C CA . ILE A 1 89 ? -4.067 4.500 -6.893 1.00 92.81 89 ILE A CA 1
ATOM 656 C C . ILE A 1 89 ? -4.286 3.670 -8.157 1.00 92.81 89 ILE A C 1
ATOM 658 O O . ILE A 1 89 ? -3.783 2.557 -8.288 1.00 92.81 89 ILE A O 1
ATOM 662 N N . ALA A 1 90 ? -5.028 4.247 -9.098 1.00 91.06 90 ALA A N 1
ATOM 663 C CA . ALA A 1 90 ? -5.192 3.743 -10.452 1.00 91.06 90 ALA A CA 1
ATOM 664 C C . ALA A 1 90 ? -4.029 4.177 -11.348 1.00 91.06 90 ALA A C 1
ATOM 666 O O . ALA A 1 90 ? -3.556 5.309 -11.236 1.00 91.06 90 ALA A O 1
ATOM 667 N N . GLY A 1 91 ? -3.637 3.324 -12.288 1.00 89.62 91 GLY A N 1
ATOM 668 C CA . GLY A 1 91 ? -2.591 3.577 -13.279 1.00 89.62 91 GLY A CA 1
ATOM 669 C C . GLY A 1 91 ? -1.701 2.353 -13.470 1.00 89.62 91 GLY A C 1
ATOM 670 O O . GLY A 1 91 ? -1.770 1.402 -12.694 1.00 89.62 91 GLY A O 1
ATOM 671 N N . ASP A 1 92 ? -0.887 2.333 -14.523 1.00 89.12 92 ASP A N 1
ATOM 672 C CA . ASP A 1 92 ? 0.057 1.231 -14.757 1.00 89.12 92 ASP A CA 1
ATOM 673 C C . ASP A 1 92 ? 1.210 1.339 -13.758 1.00 89.12 92 ASP A C 1
ATOM 675 O O . ASP A 1 92 ? 1.995 2.289 -13.788 1.00 89.12 92 ASP A O 1
ATOM 679 N N . ALA A 1 93 ? 1.295 0.382 -12.842 1.00 88.44 93 ALA A N 1
ATOM 680 C CA . ALA A 1 93 ? 2.288 0.350 -11.777 1.00 88.44 93 ALA A CA 1
ATOM 681 C C . ALA A 1 93 ? 3.730 0.204 -12.284 1.00 88.44 93 ALA A C 1
ATOM 683 O O . ALA A 1 93 ? 4.669 0.656 -11.625 1.00 88.44 93 ALA A O 1
ATOM 684 N N . SER A 1 94 ? 3.910 -0.378 -13.471 1.00 88.12 94 SER A N 1
ATOM 685 C CA . SER A 1 94 ? 5.220 -0.682 -14.050 1.00 88.12 94 SER A CA 1
ATOM 686 C C . SER A 1 94 ? 5.830 0.476 -14.842 1.00 88.12 94 SER A C 1
ATOM 688 O O . SER A 1 94 ? 7.029 0.459 -15.133 1.00 88.12 94 SER A O 1
ATOM 690 N N . SER A 1 95 ? 5.036 1.498 -15.173 1.00 89.19 95 SER A N 1
ATOM 691 C CA . SER A 1 95 ? 5.460 2.591 -16.045 1.00 89.19 95 SER A CA 1
ATOM 692 C C . SER A 1 95 ? 5.276 3.975 -15.428 1.00 89.19 95 SER A C 1
ATOM 694 O O . SER A 1 95 ? 4.518 4.200 -14.475 1.00 89.19 95 SER A O 1
ATOM 696 N N . THR A 1 96 ? 6.033 4.923 -15.986 1.00 93.94 96 THR A N 1
ATOM 697 C CA . THR A 1 96 ? 5.832 6.345 -15.730 1.00 93.94 96 THR A CA 1
ATOM 698 C C . THR A 1 96 ? 4.610 6.815 -16.501 1.00 93.94 96 THR A C 1
ATOM 700 O O . THR A 1 96 ? 4.541 6.639 -17.717 1.00 93.94 96 THR A O 1
ATOM 703 N N . GLY A 1 97 ? 3.679 7.476 -15.823 1.00 94.00 97 GLY A N 1
ATOM 704 C CA . GLY A 1 97 ? 2.460 7.945 -16.466 1.00 94.00 97 GLY A CA 1
ATOM 705 C C . GLY A 1 97 ? 1.506 8.624 -15.503 1.00 94.00 97 GLY A C 1
ATOM 706 O O . GLY A 1 97 ? 1.874 8.992 -14.386 1.00 94.00 97 GLY A O 1
ATOM 707 N N . ASP A 1 98 ? 0.277 8.808 -15.961 1.00 93.94 98 ASP A N 1
ATOM 708 C CA . ASP A 1 98 ? -0.781 9.372 -15.138 1.00 93.94 98 ASP A CA 1
ATOM 709 C C . ASP A 1 98 ? -1.259 8.332 -14.126 1.00 93.94 98 ASP A C 1
ATOM 711 O O . ASP A 1 98 ? -1.534 7.181 -14.475 1.00 93.94 98 ASP A O 1
ATOM 715 N N . LYS A 1 99 ? -1.350 8.748 -12.861 1.00 94.12 99 LYS A N 1
ATOM 716 C CA . LYS A 1 99 ? -1.886 7.926 -11.779 1.00 94.12 99 LYS A CA 1
ATOM 717 C C . LYS A 1 99 ? -2.958 8.692 -11.020 1.00 94.12 99 LYS A C 1
ATOM 719 O O . LYS A 1 99 ? -2.709 9.802 -10.544 1.00 94.12 99 LYS A O 1
ATOM 724 N N . THR A 1 100 ? -4.150 8.118 -10.907 1.00 94.31 100 THR A N 1
ATOM 725 C CA . THR A 1 100 ? -5.307 8.761 -10.270 1.00 94.31 100 THR A CA 1
ATOM 726 C C . THR A 1 100 ? -5.546 8.162 -8.900 1.00 94.31 100 THR A C 1
ATOM 728 O O . THR A 1 100 ? -5.704 6.953 -8.764 1.00 94.31 100 THR A O 1
ATOM 731 N N . LEU A 1 101 ? -5.596 9.012 -7.878 1.00 95.00 101 LEU A N 1
ATOM 732 C CA . LEU A 1 101 ? -5.989 8.591 -6.544 1.00 95.00 101 LEU A CA 1
ATOM 733 C C . LEU A 1 101 ? -7.513 8.617 -6.437 1.00 95.00 101 LEU A C 1
ATOM 735 O O . LEU A 1 101 ? -8.148 9.617 -6.770 1.00 95.00 101 LEU A O 1
ATOM 739 N N . PHE A 1 102 ? -8.075 7.546 -5.894 1.00 94.81 102 PHE A N 1
ATOM 740 C CA . PHE A 1 102 ? -9.477 7.429 -5.530 1.00 94.81 102 PHE A CA 1
ATOM 741 C C . PHE A 1 102 ? -9.621 7.110 -4.046 1.00 94.81 102 PHE A C 1
ATOM 743 O O . PHE A 1 102 ? -8.726 6.520 -3.436 1.00 94.81 102 PHE A O 1
ATOM 750 N N . SER A 1 103 ? -10.768 7.466 -3.474 1.00 94.88 103 SER A N 1
ATOM 751 C CA . SER A 1 103 ? -11.166 7.029 -2.145 1.00 94.88 103 SER A CA 1
ATOM 752 C C . SER A 1 103 ? -12.639 6.639 -2.058 1.00 94.88 103 SER A C 1
ATOM 754 O O . SER A 1 103 ? -13.492 7.198 -2.753 1.00 94.88 103 SER A O 1
ATOM 756 N N . TRP A 1 104 ? -12.931 5.685 -1.174 1.00 94.88 104 TRP A N 1
ATOM 757 C CA . TRP A 1 104 ? -14.277 5.245 -0.812 1.00 94.88 104 TRP A CA 1
ATOM 758 C C . TRP A 1 104 ? -14.408 5.209 0.711 1.00 94.88 104 TRP A C 1
ATOM 760 O O . TRP A 1 104 ? -13.462 4.791 1.379 1.00 94.88 104 TRP A O 1
ATOM 770 N N . PRO A 1 105 ? -15.565 5.582 1.282 1.00 95.38 105 PRO A N 1
ATOM 771 C CA . PRO A 1 105 ? -15.749 5.596 2.734 1.00 95.38 105 PRO A CA 1
ATOM 772 C C . PRO A 1 105 ? -15.621 4.227 3.416 1.00 95.38 105 PRO A C 1
ATOM 774 O O . PRO A 1 105 ? -15.397 4.176 4.621 1.00 95.38 105 PRO A O 1
ATOM 777 N N . SER A 1 106 ? -15.805 3.135 2.668 1.00 92.81 106 SER A N 1
ATOM 778 C CA . SER A 1 106 ? -15.764 1.765 3.179 1.00 92.81 106 SER A CA 1
ATOM 779 C C . SER A 1 106 ? -15.372 0.755 2.093 1.00 92.81 106 SER A C 1
ATOM 781 O O . SER A 1 106 ? -15.479 1.043 0.899 1.00 92.81 106 SER A O 1
ATOM 783 N N . VAL A 1 107 ? -14.984 -0.463 2.494 1.00 90.69 107 VAL A N 1
ATOM 784 C CA . VAL A 1 107 ? -14.795 -1.600 1.565 1.00 90.69 107 VAL A CA 1
ATOM 785 C C . VAL A 1 107 ? -16.098 -1.940 0.829 1.00 90.69 107 VAL A C 1
ATOM 787 O O . VAL A 1 107 ? -16.066 -2.284 -0.350 1.00 90.69 107 VAL A O 1
ATOM 790 N N . ALA A 1 108 ? -17.254 -1.781 1.482 1.00 90.88 108 ALA A N 1
ATOM 791 C CA . ALA A 1 108 ? -18.557 -1.998 0.855 1.00 90.88 108 ALA A CA 1
ATOM 792 C C . ALA A 1 108 ? -18.854 -0.955 -0.236 1.00 90.88 108 ALA A C 1
ATOM 794 O O . ALA A 1 108 ? -19.291 -1.316 -1.327 1.00 90.88 108 ALA A O 1
ATOM 795 N N . ASP A 1 109 ? -18.567 0.323 0.030 1.00 91.94 109 ASP A N 1
ATOM 796 C CA . ASP A 1 109 ? -18.670 1.395 -0.966 1.00 91.94 109 ASP A CA 1
ATOM 797 C C . ASP A 1 109 ? -17.696 1.180 -2.124 1.00 91.94 109 ASP A C 1
ATOM 799 O O . ASP A 1 109 ? -18.053 1.391 -3.282 1.00 91.94 109 ASP A O 1
ATOM 803 N N . TRP A 1 110 ? -16.475 0.727 -1.827 1.00 92.69 110 TRP A N 1
ATOM 804 C CA . TRP A 1 110 ? -15.496 0.352 -2.843 1.00 92.69 110 TRP A CA 1
ATOM 805 C C . TRP A 1 110 ? -16.025 -0.770 -3.742 1.00 92.69 110 TRP A C 1
ATOM 807 O O . TRP A 1 110 ? -16.014 -0.616 -4.964 1.00 92.69 110 TRP A O 1
ATOM 817 N N . ALA A 1 111 ? -16.563 -1.846 -3.164 1.00 90.31 111 ALA A N 1
ATOM 818 C CA . ALA A 1 111 ? -17.089 -2.993 -3.905 1.00 90.31 111 ALA A CA 1
ATOM 819 C C . ALA A 1 111 ? -18.315 -2.627 -4.760 1.00 90.31 111 ALA A C 1
ATOM 821 O O . ALA A 1 111 ? -18.417 -3.033 -5.919 1.00 90.31 111 ALA A O 1
ATOM 822 N N . ALA A 1 112 ? -19.221 -1.806 -4.218 1.00 90.06 112 ALA A N 1
ATOM 823 C CA . ALA A 1 112 ? -20.395 -1.299 -4.929 1.00 90.06 112 ALA A CA 1
ATOM 824 C C . ALA A 1 112 ? -20.076 -0.142 -5.896 1.00 90.06 112 ALA A C 1
ATOM 826 O O . ALA A 1 112 ? -20.942 0.273 -6.668 1.00 90.06 112 ALA A O 1
ATOM 827 N N . ASN A 1 113 ? -18.847 0.380 -5.855 1.00 90.19 113 ASN A N 1
ATOM 828 C CA . ASN A 1 113 ? -18.413 1.593 -6.540 1.00 90.19 113 ASN A CA 1
ATOM 829 C C . ASN A 1 113 ? -19.343 2.800 -6.287 1.00 90.19 113 ASN A C 1
ATOM 831 O O . ASN A 1 113 ? -19.712 3.535 -7.205 1.00 90.19 113 ASN A O 1
ATOM 835 N N . THR A 1 114 ? -19.740 2.994 -5.031 1.00 92.25 114 THR A N 1
ATOM 836 C CA . THR A 1 114 ? -20.590 4.103 -4.577 1.00 92.25 114 THR A CA 1
ATOM 837 C C . THR A 1 114 ? -19.786 5.115 -3.773 1.00 92.25 114 THR A C 1
ATOM 839 O O . THR A 1 114 ? -18.783 4.775 -3.159 1.00 92.25 114 THR A O 1
ATOM 842 N N . ASN A 1 115 ? -20.216 6.381 -3.756 1.00 91.94 115 ASN A N 1
ATOM 843 C CA . ASN A 1 115 ? -19.591 7.439 -2.943 1.00 91.94 115 ASN A CA 1
ATOM 844 C C . ASN A 1 115 ? -18.085 7.654 -3.208 1.00 91.94 115 ASN A C 1
ATOM 846 O O . ASN A 1 115 ? -17.361 8.159 -2.349 1.00 91.94 115 ASN A O 1
ATOM 850 N N . THR A 1 116 ? -17.612 7.287 -4.401 1.00 92.81 116 THR A N 1
ATOM 851 C CA . THR A 1 116 ? -16.219 7.468 -4.810 1.00 92.81 116 THR A CA 1
ATOM 852 C C . THR A 1 116 ? -15.857 8.942 -4.875 1.00 92.81 116 THR A C 1
ATOM 854 O O . THR A 1 116 ? -16.568 9.746 -5.477 1.00 92.81 116 THR A O 1
ATOM 857 N N . THR A 1 117 ? -14.704 9.285 -4.316 1.00 94.25 117 THR A N 1
ATOM 858 C CA . THR A 1 117 ? -14.072 10.595 -4.478 1.00 94.25 117 THR A CA 1
ATOM 859 C C . THR A 1 117 ? -12.734 10.423 -5.187 1.00 94.25 117 THR A C 1
ATOM 861 O O . THR A 1 117 ? -12.060 9.416 -5.004 1.00 94.25 117 THR A O 1
ATOM 864 N N . SER A 1 118 ? -12.333 11.399 -5.999 1.00 92.81 118 SER A N 1
ATOM 865 C CA . SER A 1 118 ? -11.009 11.437 -6.628 1.00 92.81 118 SER A CA 1
ATOM 866 C C . SER A 1 118 ? -10.260 12.674 -6.141 1.00 92.81 118 SER A C 1
ATOM 868 O O . SER A 1 118 ? -10.543 13.769 -6.634 1.00 92.81 118 SER A O 1
ATOM 870 N N . PRO A 1 119 ? -9.313 12.541 -5.193 1.00 88.00 119 PRO A N 1
ATOM 871 C CA . PRO A 1 119 ? -8.479 13.662 -4.767 1.00 88.00 119 PRO A CA 1
ATOM 872 C C . PRO A 1 119 ? -7.642 14.287 -5.894 1.00 88.00 119 PRO A C 1
ATOM 874 O O . PRO A 1 119 ? -7.285 15.458 -5.794 1.00 88.00 119 PRO A O 1
ATOM 877 N N . GLY A 1 120 ? -7.345 13.543 -6.967 1.00 94.19 120 GLY A N 1
ATOM 878 C CA . GLY A 1 120 ? -6.701 14.080 -8.167 1.00 94.19 120 GLY A CA 1
ATOM 879 C C . GLY A 1 120 ? -5.897 13.047 -8.956 1.00 94.19 120 GLY A C 1
ATOM 880 O O . GLY A 1 120 ? -5.813 11.877 -8.580 1.00 94.19 120 GLY A O 1
ATOM 881 N N . THR A 1 121 ? -5.269 13.519 -10.034 1.00 95.19 121 THR A N 1
ATOM 882 C CA . THR A 1 121 ? -4.379 12.732 -10.897 1.00 95.19 121 THR A CA 1
ATOM 883 C C . THR A 1 121 ? -2.987 13.338 -10.891 1.00 95.19 121 THR A C 1
ATOM 885 O O . THR A 1 121 ? -2.807 14.489 -11.293 1.00 95.19 121 THR A O 1
ATOM 888 N N . ARG A 1 122 ? -1.995 12.536 -10.501 1.00 96.00 122 ARG A N 1
ATOM 889 C CA . ARG A 1 122 ? -0.587 12.897 -10.614 1.00 96.00 122 ARG A CA 1
ATOM 890 C C . ARG A 1 122 ? -0.090 12.525 -12.007 1.00 96.00 122 ARG A C 1
ATOM 892 O O . ARG A 1 122 ? -0.027 11.347 -12.348 1.00 96.00 122 ARG A O 1
ATOM 899 N N . THR A 1 123 ? 0.284 13.527 -12.794 1.00 95.50 123 THR A N 1
ATOM 900 C CA . THR A 1 123 ? 0.838 13.325 -14.139 1.00 95.50 123 THR A CA 1
ATOM 901 C C . THR A 1 123 ? 2.320 12.980 -14.081 1.00 95.50 123 THR A C 1
ATOM 903 O O . THR A 1 123 ? 3.063 13.605 -13.319 1.00 95.50 123 THR A O 1
ATOM 906 N N . GLY A 1 124 ? 2.769 12.032 -14.906 1.00 94.19 124 GLY A N 1
ATOM 907 C CA . GLY A 1 124 ? 4.181 11.629 -14.957 1.00 94.19 124 GLY A CA 1
ATOM 908 C C . GLY A 1 124 ? 4.704 11.060 -13.633 1.00 94.19 124 GLY A C 1
ATOM 909 O O . GLY A 1 124 ? 5.870 11.256 -13.289 1.00 94.19 124 GLY A O 1
ATOM 910 N N . ALA A 1 125 ? 3.839 10.400 -12.863 1.00 94.56 125 ALA A N 1
ATOM 911 C CA . ALA A 1 125 ? 4.235 9.693 -11.656 1.00 94.56 125 ALA A CA 1
ATOM 912 C C . ALA A 1 125 ? 5.149 8.513 -12.015 1.00 94.56 125 ALA A C 1
ATOM 914 O O . ALA A 1 125 ? 4.900 7.823 -13.002 1.00 94.56 125 ALA A O 1
ATOM 915 N N . ALA A 1 126 ? 6.193 8.289 -11.215 1.00 93.94 126 ALA A N 1
ATOM 916 C CA . ALA A 1 126 ? 7.126 7.179 -11.393 1.00 93.94 126 ALA A CA 1
ATOM 917 C C . ALA A 1 126 ? 6.427 5.815 -11.214 1.00 93.94 126 ALA A C 1
ATOM 919 O O . ALA A 1 126 ? 5.350 5.770 -10.615 1.00 93.94 126 ALA A O 1
ATOM 920 N N . PRO A 1 127 ? 7.034 4.703 -11.671 1.00 92.62 127 PRO A N 1
ATOM 921 C CA . PRO A 1 127 ? 6.580 3.358 -11.324 1.00 92.62 127 PRO A CA 1
ATOM 922 C C . PRO A 1 127 ? 6.407 3.191 -9.809 1.00 92.62 127 PRO A C 1
ATOM 924 O O . PRO A 1 127 ? 7.102 3.838 -9.021 1.00 92.62 127 PRO A O 1
ATOM 927 N N . MET A 1 128 ? 5.476 2.336 -9.399 1.00 91.19 128 MET A N 1
ATOM 928 C CA . MET A 1 128 ? 5.097 2.152 -7.999 1.00 91.19 128 MET A CA 1
ATOM 929 C C . MET A 1 128 ? 5.085 0.674 -7.631 1.00 91.19 128 MET A C 1
ATOM 931 O O . MET A 1 128 ? 4.640 -0.167 -8.402 1.00 91.19 128 MET A O 1
ATOM 935 N N . SER A 1 129 ? 5.568 0.382 -6.426 1.00 90.12 129 SER A N 1
ATOM 936 C CA . SER A 1 129 ? 5.517 -0.950 -5.809 1.00 90.12 129 SER A CA 1
ATOM 937 C C . SER A 1 129 ? 4.759 -0.958 -4.485 1.00 90.12 129 SER A C 1
ATOM 939 O O . SER A 1 129 ? 4.635 -2.001 -3.849 1.00 90.12 129 SER A O 1
ATOM 941 N N . GLY A 1 130 ? 4.278 0.204 -4.047 1.00 91.81 130 GLY A N 1
ATOM 942 C CA . GLY A 1 130 ? 3.222 0.238 -3.060 1.00 91.81 130 GLY A CA 1
ATOM 943 C C . GLY A 1 130 ? 2.922 1.605 -2.458 1.00 91.81 130 GLY A C 1
ATOM 944 O O . GLY A 1 130 ? 3.602 2.594 -2.765 1.00 91.81 130 GLY A O 1
ATOM 945 N N . MET A 1 131 ? 1.902 1.662 -1.603 1.00 94.25 131 MET A N 1
ATOM 946 C CA . MET A 1 131 ? 1.483 2.871 -0.897 1.00 94.25 131 MET A CA 1
ATOM 947 C C . MET A 1 131 ? 1.008 2.584 0.526 1.00 94.25 131 MET A C 1
ATOM 949 O O . MET A 1 131 ? 0.267 1.646 0.750 1.00 94.25 131 MET A O 1
ATOM 953 N N . ALA A 1 132 ? 1.312 3.485 1.455 1.00 95.81 132 ALA A N 1
ATOM 954 C CA . ALA A 1 132 ? 0.766 3.456 2.809 1.00 95.81 132 ALA A CA 1
ATOM 955 C C . ALA A 1 132 ? 0.198 4.824 3.180 1.00 95.81 132 ALA A C 1
ATOM 957 O O . ALA A 1 132 ? 0.690 5.857 2.713 1.00 95.81 132 ALA A O 1
ATOM 958 N N . ILE A 1 133 ? -0.792 4.861 4.067 1.00 95.38 133 ILE A N 1
ATOM 959 C CA . ILE A 1 133 ? -1.221 6.109 4.705 1.00 95.38 133 ILE A CA 1
ATOM 960 C C . ILE A 1 133 ? -0.986 5.979 6.203 1.00 95.38 133 ILE A C 1
ATOM 962 O O . ILE A 1 133 ? -1.697 5.267 6.901 1.00 95.38 133 ILE A O 1
ATOM 966 N N . TYR A 1 134 ? -0.005 6.723 6.702 1.00 94.88 134 TYR A N 1
ATOM 96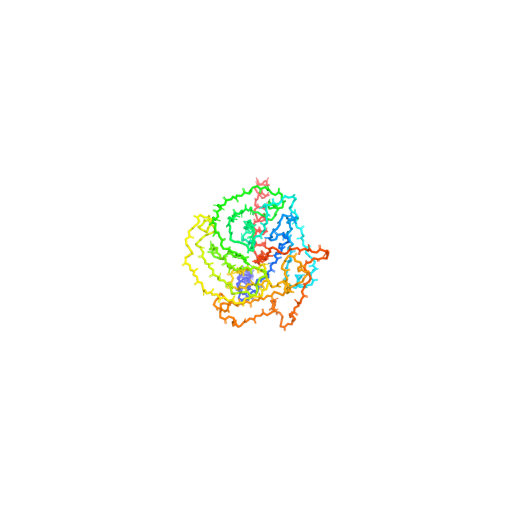7 C CA . TYR A 1 134 ? 0.430 6.659 8.091 1.00 94.88 134 TYR A CA 1
ATOM 968 C C . TYR A 1 134 ? 0.460 8.059 8.690 1.00 94.88 134 TYR A C 1
ATOM 970 O O . TYR A 1 134 ? 1.018 8.992 8.107 1.00 94.88 134 TYR A O 1
ATOM 978 N N . GLN A 1 135 ? -0.202 8.221 9.840 1.00 92.56 135 GLN A N 1
ATOM 979 C CA . GLN A 1 135 ? -0.352 9.510 10.530 1.00 92.56 135 GLN A CA 1
ATOM 980 C C . GLN A 1 135 ? -0.870 10.633 9.605 1.00 92.56 135 GLN A C 1
ATOM 982 O O . GLN A 1 135 ? -0.433 11.781 9.673 1.00 92.56 135 GLN A O 1
ATOM 987 N N . GLY A 1 136 ? -1.794 10.289 8.699 1.00 92.69 136 GLY A N 1
ATOM 988 C CA . GLY A 1 136 ? -2.401 11.213 7.733 1.00 92.69 136 GLY A CA 1
ATOM 989 C C . GLY A 1 136 ? -1.530 11.568 6.520 1.00 92.69 136 GLY A C 1
ATOM 990 O O . GLY A 1 136 ? -2.030 12.191 5.585 1.00 92.69 136 GLY A O 1
ATOM 991 N N . SER A 1 137 ? -0.265 11.145 6.499 1.00 96.94 137 SER A N 1
ATOM 992 C CA . SER A 1 137 ? 0.641 11.33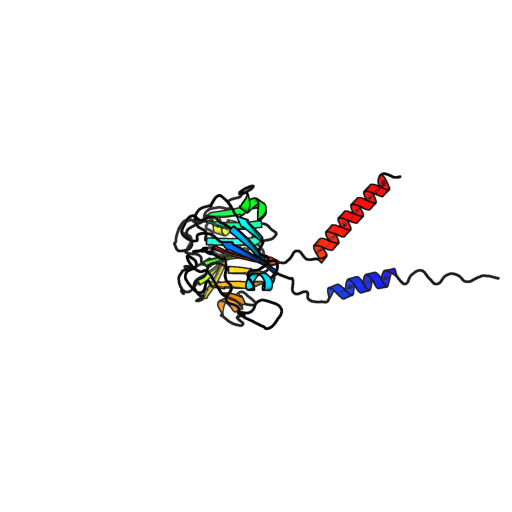5 5.365 1.00 96.94 137 SER A CA 1
ATOM 993 C C . SER A 1 137 ? 0.553 10.166 4.389 1.00 96.94 137 SER A C 1
ATOM 995 O O . SER A 1 137 ? 0.387 9.021 4.805 1.00 96.94 137 SER A O 1
ATOM 997 N N . LEU A 1 138 ? 0.711 10.446 3.095 1.00 97.00 138 LEU A N 1
ATOM 998 C CA . LEU A 1 138 ? 0.862 9.408 2.078 1.00 97.00 138 LEU A CA 1
ATOM 999 C C . LEU A 1 138 ? 2.339 9.043 1.944 1.00 97.00 138 LEU A C 1
ATOM 1001 O O . LEU A 1 138 ? 3.175 9.911 1.693 1.00 97.00 138 LEU A O 1
ATOM 1005 N N . TYR A 1 139 ? 2.632 7.757 2.035 1.00 97.31 139 TYR A N 1
ATOM 1006 C CA . TYR A 1 139 ? 3.920 7.172 1.714 1.00 97.31 139 TYR A CA 1
ATOM 1007 C C . TYR A 1 139 ? 3.790 6.387 0.415 1.00 97.31 139 TYR A C 1
ATOM 1009 O O . TYR A 1 139 ? 2.854 5.611 0.252 1.00 97.31 139 TYR A O 1
ATOM 1017 N N . VAL A 1 140 ? 4.725 6.586 -0.509 1.00 95.56 140 VAL A N 1
ATOM 1018 C CA . VAL A 1 140 ? 4.782 5.834 -1.767 1.00 95.56 140 VAL A CA 1
ATOM 1019 C C . VAL A 1 140 ? 6.148 5.191 -1.893 1.00 95.56 140 VAL A C 1
ATOM 1021 O O . VAL A 1 140 ? 7.175 5.868 -1.774 1.00 95.56 140 VAL A O 1
ATOM 1024 N N . LEU A 1 141 ? 6.146 3.886 -2.150 1.00 94.50 141 LEU A N 1
ATOM 1025 C CA . LEU A 1 141 ? 7.331 3.130 -2.511 1.00 94.50 141 LEU A CA 1
ATOM 1026 C C . LEU A 1 141 ? 7.468 3.153 -4.039 1.00 94.50 141 LEU A C 1
ATOM 1028 O O . LEU A 1 141 ? 6.878 2.340 -4.751 1.00 94.50 141 LEU A O 1
ATOM 1032 N N . GLU A 1 142 ? 8.209 4.137 -4.546 1.00 94.25 142 GLU A N 1
ATOM 1033 C CA . GLU A 1 142 ? 8.460 4.297 -5.980 1.00 94.25 142 GLU A CA 1
ATOM 1034 C C . GLU A 1 142 ? 9.514 3.299 -6.469 1.00 94.25 142 GLU A C 1
ATOM 1036 O O . GLU A 1 142 ? 10.531 3.082 -5.816 1.00 94.25 142 GLU A O 1
ATOM 1041 N N . GLY A 1 143 ? 9.293 2.715 -7.640 1.00 91.12 143 GLY A N 1
ATOM 1042 C CA . GLY A 1 143 ? 10.123 1.671 -8.237 1.00 91.12 143 GLY A CA 1
ATOM 1043 C C . GLY A 1 143 ? 9.254 0.650 -8.958 1.00 91.12 143 GLY A C 1
ATOM 1044 O O . GLY A 1 143 ? 8.081 0.474 -8.619 1.00 91.12 143 GLY A O 1
ATOM 1045 N N . ASN A 1 144 ? 9.806 -0.014 -9.967 1.00 87.06 144 ASN A N 1
ATOM 1046 C CA . ASN A 1 144 ? 9.070 -0.993 -10.749 1.00 87.06 144 ASN A CA 1
ATOM 1047 C C . ASN A 1 144 ? 8.808 -2.257 -9.917 1.00 87.06 144 ASN A C 1
ATOM 1049 O O . ASN A 1 144 ? 9.730 -2.922 -9.446 1.00 87.06 144 ASN A O 1
ATOM 1053 N N . MET A 1 145 ? 7.534 -2.593 -9.741 1.00 83.31 145 MET A N 1
ATOM 1054 C CA . MET A 1 145 ? 7.052 -3.771 -9.012 1.00 83.31 145 MET A CA 1
ATOM 1055 C C . MET A 1 145 ? 7.496 -5.115 -9.606 1.00 83.31 145 MET A C 1
ATOM 1057 O O . MET A 1 145 ? 7.576 -6.093 -8.870 1.00 83.31 145 MET A O 1
ATOM 1061 N N . THR A 1 146 ? 7.807 -5.181 -10.906 1.00 78.88 146 THR A N 1
ATOM 1062 C CA . THR A 1 146 ? 8.264 -6.410 -11.580 1.00 78.88 146 THR A CA 1
ATOM 1063 C C . THR A 1 146 ? 9.785 -6.521 -11.657 1.00 78.88 146 THR A C 1
ATOM 1065 O O . THR A 1 146 ? 10.293 -7.330 -12.434 1.00 78.88 146 THR A O 1
ATOM 1068 N N . ALA A 1 147 ? 10.509 -5.632 -10.979 1.00 76.06 147 ALA A N 1
ATOM 1069 C CA . ALA A 1 147 ? 11.958 -5.612 -10.991 1.00 76.06 147 ALA A CA 1
ATOM 1070 C C . ALA A 1 147 ? 12.512 -5.630 -9.566 1.00 76.06 147 ALA A C 1
ATOM 1072 O O . ALA A 1 147 ? 12.059 -4.891 -8.688 1.00 76.06 147 ALA A O 1
ATOM 1073 N N . THR A 1 148 ? 13.606 -6.371 -9.395 1.00 72.00 148 THR A N 1
ATOM 1074 C CA . THR A 1 148 ? 14.419 -6.432 -8.170 1.00 72.00 148 THR A CA 1
ATOM 1075 C C . THR A 1 148 ? 15.273 -5.175 -7.958 1.00 72.00 148 THR A C 1
ATOM 1077 O O . THR A 1 148 ? 16.348 -5.231 -7.355 1.00 72.00 148 THR A O 1
ATOM 1080 N N . GLU A 1 149 ? 14.875 -4.056 -8.558 1.00 76.69 149 GLU A N 1
ATOM 1081 C CA . GLU A 1 149 ? 15.609 -2.802 -8.498 1.00 76.69 149 GLU A CA 1
ATOM 1082 C C . GLU A 1 149 ? 15.421 -2.093 -7.154 1.00 76.69 149 GLU A C 1
ATOM 1084 O O . GLU A 1 149 ? 14.611 -2.474 -6.305 1.00 76.69 149 GLU A O 1
ATOM 1089 N N . SER A 1 150 ? 16.199 -1.031 -6.965 1.00 84.75 150 SER A N 1
ATOM 1090 C CA . SER A 1 150 ? 16.105 -0.220 -5.763 1.00 84.75 150 SER A CA 1
ATOM 1091 C C . SER A 1 150 ? 14.834 0.619 -5.791 1.00 84.75 150 SER A C 1
ATOM 1093 O O . SER A 1 150 ? 14.638 1.437 -6.689 1.00 84.75 150 SER A O 1
ATOM 1095 N N . LYS A 1 151 ? 13.989 0.443 -4.780 1.00 88.81 151 LYS A N 1
ATOM 1096 C CA . LYS A 1 151 ? 12.739 1.172 -4.597 1.00 88.81 151 LYS A CA 1
ATOM 1097 C C . LYS A 1 151 ? 12.941 2.304 -3.598 1.00 88.81 151 LYS A C 1
ATOM 1099 O O . LYS A 1 151 ? 13.548 2.108 -2.546 1.00 88.81 151 LYS A O 1
ATOM 1104 N N . THR A 1 152 ? 12.462 3.497 -3.927 1.00 94.31 152 THR A N 1
ATOM 1105 C CA . THR A 1 152 ? 12.636 4.716 -3.133 1.00 94.31 152 THR A CA 1
ATOM 1106 C C . THR A 1 152 ? 11.369 5.040 -2.360 1.00 94.31 152 THR A C 1
ATOM 1108 O O . THR A 1 152 ? 10.317 5.258 -2.956 1.00 94.31 152 THR A O 1
ATOM 1111 N N . LEU A 1 153 ? 11.472 5.142 -1.035 1.00 95.88 153 LEU A N 1
ATOM 1112 C CA . LEU A 1 153 ? 10.348 5.557 -0.200 1.00 95.88 153 LEU A CA 1
ATOM 1113 C C . LEU A 1 153 ? 10.281 7.084 -0.107 1.00 95.88 153 LEU A C 1
ATOM 1115 O O . LEU A 1 153 ? 11.257 7.745 0.269 1.00 95.88 153 LEU A O 1
ATOM 1119 N N . LYS A 1 154 ? 9.108 7.641 -0.405 1.00 97.12 154 LYS A N 1
ATOM 1120 C CA . LYS A 1 154 ? 8.824 9.079 -0.342 1.00 97.12 154 LYS A CA 1
ATOM 1121 C C . LYS A 1 154 ? 7.555 9.350 0.455 1.00 97.12 154 LYS A C 1
ATOM 1123 O O . LYS A 1 154 ? 6.644 8.527 0.441 1.00 97.12 154 LYS A O 1
ATOM 1128 N N . ARG A 1 155 ? 7.485 10.509 1.116 1.00 97.69 155 ARG A N 1
ATOM 1129 C CA . ARG A 1 155 ? 6.303 10.965 1.867 1.00 97.69 155 ARG A CA 1
ATOM 1130 C C . ARG A 1 155 ? 5.773 12.289 1.338 1.00 97.69 155 ARG A C 1
ATOM 1132 O O . ARG A 1 155 ? 6.545 13.201 1.046 1.00 97.69 155 ARG A O 1
ATOM 1139 N N . TRP A 1 156 ? 4.452 12.404 1.329 1.00 98.06 156 TRP A N 1
ATOM 1140 C CA . TRP A 1 156 ? 3.695 13.637 1.162 1.00 98.06 156 TRP A CA 1
ATOM 1141 C C . TRP A 1 156 ? 2.776 13.848 2.362 1.00 98.06 156 TRP A C 1
ATOM 1143 O O . TRP A 1 156 ? 2.210 12.899 2.900 1.00 98.06 156 TRP A O 1
ATOM 1153 N N . SER A 1 157 ? 2.571 15.106 2.726 1.00 97.06 157 SER A N 1
ATOM 1154 C CA . SER A 1 157 ? 1.740 15.559 3.846 1.00 97.06 157 SER A CA 1
ATOM 1155 C C . SER A 1 157 ? 0.300 15.066 3.791 1.00 97.06 157 SER A C 1
ATOM 1157 O O . SER A 1 157 ? -0.372 15.018 4.815 1.00 97.06 157 SER A O 1
ATOM 1159 N N . SER A 1 158 ? -0.190 14.723 2.600 1.00 95.69 158 SER A N 1
ATOM 1160 C CA . SER A 1 158 ? -1.493 14.102 2.407 1.00 95.69 158 SER A CA 1
ATOM 1161 C C . SER A 1 158 ? -1.575 13.381 1.059 1.00 95.69 158 SER A C 1
ATOM 1163 O O . SER A 1 158 ? -0.814 13.703 0.136 1.00 95.69 158 SER A O 1
ATOM 1165 N N . PRO A 1 159 ? -2.554 12.475 0.890 1.00 94.94 159 PRO A N 1
ATOM 1166 C CA . PRO A 1 159 ? -2.843 11.878 -0.409 1.00 94.94 159 PRO A CA 1
ATOM 1167 C C . PRO A 1 159 ? -3.191 12.919 -1.490 1.00 94.94 159 PRO A C 1
ATOM 1169 O O . PRO A 1 159 ? -2.756 12.798 -2.635 1.00 94.94 159 PRO A O 1
ATOM 1172 N N . SER A 1 160 ? -3.894 13.995 -1.121 1.00 94.81 160 SER A N 1
ATOM 1173 C CA . SER A 1 160 ? -4.214 15.095 -2.040 1.00 94.81 160 SER A CA 1
ATOM 1174 C C . SER A 1 160 ? -2.966 15.844 -2.511 1.00 94.81 160 SER A C 1
ATOM 1176 O O . SER A 1 160 ? -2.861 16.147 -3.693 1.00 94.81 160 SER A O 1
ATOM 1178 N N . ALA A 1 161 ? -1.996 16.103 -1.624 1.00 96.62 161 ALA A N 1
ATOM 1179 C CA . ALA A 1 161 ? -0.752 16.783 -1.998 1.00 96.62 161 ALA A CA 1
ATOM 1180 C C . ALA A 1 161 ? 0.049 15.987 -3.041 1.00 96.62 161 ALA A C 1
ATOM 1182 O O . ALA A 1 161 ? 0.589 16.561 -3.989 1.00 96.62 161 ALA A O 1
ATOM 1183 N N . TRP A 1 162 ? 0.096 14.659 -2.902 1.00 96.94 162 TRP A N 1
ATOM 1184 C CA . TRP A 1 162 ? 0.681 13.793 -3.924 1.00 96.94 162 TRP A CA 1
ATOM 1185 C C . TRP A 1 162 ? -0.087 13.884 -5.247 1.00 96.94 162 TRP A C 1
ATOM 1187 O O . TRP A 1 162 ? 0.529 14.102 -6.296 1.00 96.94 162 TRP A O 1
ATOM 1197 N N . ALA A 1 163 ? -1.418 13.775 -5.185 1.00 94.62 163 ALA A N 1
ATOM 1198 C CA . ALA A 1 163 ? -2.293 13.757 -6.353 1.00 94.62 163 ALA A CA 1
ATOM 1199 C C . ALA A 1 163 ? -2.243 15.067 -7.155 1.00 94.62 163 ALA A C 1
ATOM 1201 O O . ALA A 1 163 ? -2.344 15.039 -8.374 1.00 94.62 163 ALA A O 1
ATOM 1202 N N . THR A 1 164 ? -2.024 16.212 -6.503 1.00 93.06 164 THR A N 1
ATOM 1203 C CA . THR A 1 164 ? -1.908 17.523 -7.166 1.00 93.06 164 THR A CA 1
ATOM 1204 C C . THR A 1 164 ? -0.497 17.850 -7.660 1.00 93.06 164 THR A C 1
AT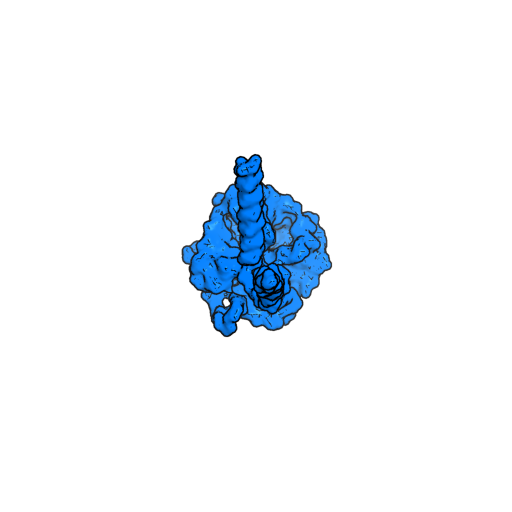OM 1206 O O . THR A 1 164 ? -0.236 18.982 -8.059 1.00 93.06 164 THR A O 1
ATOM 1209 N N . GLY A 1 165 ? 0.434 16.892 -7.631 1.00 91.69 165 GLY A N 1
ATOM 1210 C CA . GLY A 1 165 ? 1.767 17.074 -8.209 1.00 91.69 165 GLY A CA 1
ATOM 1211 C C . GLY A 1 165 ? 2.796 17.743 -7.294 1.00 91.69 165 GLY A C 1
ATOM 1212 O O . GLY A 1 165 ? 3.884 18.070 -7.765 1.00 91.69 165 GLY A O 1
ATOM 1213 N N . SER A 1 166 ? 2.521 17.911 -5.994 1.00 95.12 166 SER A N 1
ATOM 1214 C CA . SER A 1 166 ? 3.505 18.486 -5.067 1.00 95.12 166 SER A CA 1
ATOM 1215 C C . SER A 1 166 ? 4.785 17.644 -5.013 1.00 95.12 166 SER A C 1
ATOM 1217 O O . SER A 1 166 ? 4.768 16.420 -5.231 1.00 95.12 166 SER A O 1
ATOM 1219 N N . ALA A 1 167 ? 5.908 18.302 -4.718 1.00 95.69 167 ALA A N 1
ATOM 1220 C CA . ALA A 1 167 ? 7.150 17.618 -4.376 1.00 95.69 167 ALA A CA 1
ATOM 1221 C C . ALA A 1 167 ? 6.960 16.794 -3.086 1.00 95.69 167 ALA A C 1
ATOM 1223 O O . ALA A 1 167 ? 6.125 17.168 -2.260 1.00 95.69 167 ALA A O 1
ATOM 1224 N N . PRO A 1 168 ? 7.684 15.671 -2.919 1.00 96.81 168 PRO A N 1
ATOM 1225 C CA . PRO A 1 168 ? 7.675 14.946 -1.656 1.00 96.81 168 PRO A CA 1
ATOM 1226 C C . PRO A 1 168 ? 8.251 15.829 -0.547 1.00 96.81 168 PRO A C 1
ATOM 1228 O O . PRO A 1 168 ? 9.249 16.520 -0.755 1.00 96.81 168 PRO A O 1
ATOM 1231 N N . ASP A 1 169 ? 7.655 15.757 0.638 1.00 96.81 169 ASP A N 1
ATOM 1232 C CA . ASP A 1 169 ? 8.176 16.430 1.829 1.00 96.81 169 ASP A CA 1
ATOM 1233 C C . ASP A 1 169 ? 9.455 15.749 2.326 1.00 96.81 169 ASP A C 1
ATOM 1235 O O . ASP A 1 169 ? 10.307 16.379 2.947 1.00 96.81 169 ASP A O 1
ATOM 1239 N N . GLU A 1 170 ? 9.584 14.445 2.069 1.00 96.75 170 GLU A N 1
ATOM 1240 C CA . GLU A 1 170 ? 10.732 13.650 2.487 1.00 96.75 170 GLU A CA 1
ATOM 1241 C C . GLU A 1 170 ? 11.000 12.497 1.515 1.00 96.75 170 GLU A C 1
ATOM 1243 O O . GLU A 1 170 ? 10.078 11.876 0.982 1.00 96.75 170 GLU A O 1
ATOM 1248 N N . THR A 1 171 ? 12.282 12.210 1.288 1.00 96.75 171 THR A N 1
ATOM 1249 C CA . THR A 1 171 ? 12.766 11.022 0.574 1.00 96.75 171 THR A CA 1
ATOM 1250 C C . THR A 1 171 ? 13.666 10.252 1.533 1.00 96.75 171 THR A C 1
ATOM 1252 O O . THR A 1 171 ? 14.734 10.741 1.890 1.00 96.75 171 THR A O 1
ATOM 1255 N N . PHE A 1 172 ? 13.229 9.069 1.966 1.00 91.69 172 PHE A N 1
ATOM 1256 C CA . PHE A 1 172 ? 13.883 8.313 3.044 1.00 91.69 172 PHE A CA 1
ATOM 1257 C C . PHE A 1 172 ? 15.105 7.519 2.571 1.00 91.69 172 PHE A C 1
ATOM 1259 O O . PHE A 1 172 ? 15.946 7.134 3.378 1.00 91.69 172 PHE A O 1
ATOM 1266 N N . GLY A 1 173 ? 15.212 7.279 1.265 1.00 85.00 173 GLY A N 1
ATOM 1267 C CA . GLY A 1 173 ? 16.283 6.500 0.654 1.00 85.00 173 GLY A CA 1
ATOM 1268 C C . GLY A 1 173 ? 15.739 5.425 -0.277 1.00 85.00 173 GLY A C 1
ATOM 1269 O O . GLY A 1 173 ? 14.524 5.244 -0.396 1.00 85.00 173 GLY A O 1
ATOM 1270 N N . ALA A 1 174 ? 16.659 4.739 -0.950 1.00 83.56 174 ALA A N 1
ATOM 1271 C CA . ALA A 1 174 ? 16.355 3.676 -1.892 1.00 83.56 174 ALA A CA 1
ATOM 1272 C C . ALA A 1 174 ? 16.867 2.334 -1.363 1.00 83.56 174 ALA A C 1
ATOM 1274 O O . ALA A 1 174 ? 17.960 2.261 -0.794 1.00 83.56 174 ALA A O 1
ATOM 1275 N N . ARG A 1 175 ? 16.081 1.279 -1.555 1.00 77.81 175 ARG A N 1
ATOM 1276 C CA . ARG A 1 175 ? 16.408 -0.071 -1.119 1.00 77.81 175 ARG A CA 1
ATOM 1277 C C . ARG A 1 175 ? 15.998 -1.098 -2.165 1.00 77.81 175 ARG A C 1
ATOM 1279 O O . ARG A 1 175 ? 14.869 -1.083 -2.639 1.00 77.81 175 ARG A O 1
ATOM 1286 N N . ASN A 1 176 ? 16.863 -2.080 -2.401 1.00 76.31 176 ASN A N 1
ATOM 1287 C CA . ASN A 1 176 ? 16.472 -3.294 -3.112 1.00 76.31 176 ASN A CA 1
ATOM 1288 C C . ASN A 1 176 ? 15.518 -4.114 -2.230 1.00 76.31 176 ASN A C 1
ATOM 1290 O O . ASN A 1 176 ? 15.904 -4.622 -1.169 1.00 76.31 176 ASN A O 1
ATOM 1294 N N . VAL A 1 177 ? 14.276 -4.222 -2.675 1.00 70.88 177 VAL A N 1
ATOM 1295 C CA . VAL A 1 177 ? 13.320 -5.241 -2.234 1.00 70.88 177 VAL A CA 1
ATOM 1296 C C . VAL A 1 177 ? 12.925 -6.053 -3.471 1.00 70.88 177 VAL A C 1
ATOM 1298 O O . VAL A 1 177 ? 13.187 -5.609 -4.590 1.00 70.88 177 VAL A O 1
ATOM 1301 N N . GLY A 1 178 ? 12.401 -7.265 -3.285 1.00 71.00 178 GLY A N 1
ATOM 1302 C CA . GLY A 1 178 ? 12.081 -8.161 -4.396 1.00 71.00 178 GLY A CA 1
ATOM 1303 C C . GLY A 1 178 ? 10.950 -7.659 -5.297 1.00 71.00 178 GLY A C 1
ATOM 1304 O O . GLY A 1 178 ? 10.506 -6.506 -5.222 1.00 71.00 178 GLY A O 1
ATOM 1305 N N . ASP A 1 179 ? 10.484 -8.558 -6.155 1.00 72.56 179 ASP A N 1
ATOM 1306 C CA . ASP A 1 179 ? 9.316 -8.320 -6.994 1.00 72.56 179 ASP A CA 1
ATOM 1307 C C . ASP A 1 179 ? 8.076 -8.306 -6.093 1.00 72.56 179 ASP A C 1
ATOM 1309 O O . ASP A 1 179 ? 7.828 -9.249 -5.345 1.00 72.56 179 ASP A O 1
ATOM 1313 N N . GLY A 1 180 ? 7.310 -7.221 -6.103 1.00 72.00 180 GLY A N 1
ATOM 1314 C CA . GLY A 1 180 ? 6.205 -7.085 -5.165 1.00 72.00 180 GLY A CA 1
ATOM 1315 C C . GLY A 1 180 ? 5.411 -5.804 -5.330 1.00 72.00 180 GLY A C 1
ATOM 1316 O O . GLY A 1 180 ? 5.939 -4.770 -5.748 1.00 72.00 180 GLY A O 1
ATOM 1317 N N . ILE A 1 181 ? 4.131 -5.919 -4.994 1.00 73.19 181 ILE A N 1
ATOM 1318 C CA . ILE A 1 181 ? 3.145 -4.846 -4.935 1.00 73.19 181 ILE A CA 1
ATOM 1319 C C . ILE A 1 181 ? 2.311 -5.081 -3.672 1.00 73.19 181 ILE A C 1
ATOM 1321 O O . ILE A 1 181 ? 1.643 -6.105 -3.520 1.00 73.19 181 ILE A O 1
ATOM 1325 N N . GLY A 1 182 ? 2.472 -4.184 -2.707 1.00 82.88 182 GLY A N 1
ATOM 1326 C CA . GLY A 1 182 ? 1.910 -4.324 -1.370 1.00 82.88 182 GLY A CA 1
ATOM 1327 C C . GLY A 1 182 ? 2.901 -3.846 -0.327 1.00 82.88 182 GLY A C 1
ATOM 1328 O O . GLY A 1 182 ? 3.780 -4.582 0.120 1.00 82.88 182 GLY A O 1
ATOM 1329 N N . PHE A 1 183 ? 2.763 -2.586 0.047 1.00 90.69 183 PHE A N 1
ATOM 1330 C CA . PHE A 1 183 ? 3.557 -1.939 1.078 1.00 90.69 183 PHE A CA 1
ATOM 1331 C C . PHE A 1 183 ? 2.591 -1.259 2.028 1.00 90.69 183 PHE A C 1
ATOM 1333 O O . PHE A 1 183 ? 1.762 -0.499 1.560 1.00 90.69 183 PHE A O 1
ATOM 1340 N N . ASP A 1 184 ? 2.722 -1.465 3.334 1.00 93.69 184 ASP A N 1
ATOM 1341 C CA . ASP A 1 184 ? 1.924 -0.695 4.288 1.00 93.69 184 ASP A CA 1
ATOM 1342 C C . ASP A 1 184 ? 2.713 -0.336 5.546 1.00 93.69 184 ASP A C 1
ATOM 1344 O O . ASP A 1 184 ? 3.779 -0.896 5.816 1.00 93.69 184 ASP A O 1
ATOM 1348 N N . ILE A 1 185 ? 2.203 0.624 6.308 1.00 92.56 185 ILE A N 1
ATOM 1349 C CA . ILE A 1 185 ? 2.760 1.053 7.587 1.00 92.56 185 ILE A CA 1
ATOM 1350 C C . ILE A 1 185 ? 1.617 1.079 8.598 1.00 92.56 185 ILE A C 1
ATOM 1352 O O . ILE A 1 185 ? 0.700 1.889 8.463 1.00 92.56 185 ILE A O 1
ATOM 1356 N N . ASP A 1 186 ? 1.684 0.221 9.617 1.00 88.75 186 ASP A N 1
ATOM 1357 C CA . ASP A 1 186 ? 0.651 0.203 10.655 1.00 88.75 186 ASP A CA 1
ATOM 1358 C C . ASP A 1 186 ? 0.717 1.437 11.566 1.00 88.75 186 ASP A C 1
ATOM 1360 O O . ASP A 1 186 ? 1.644 2.248 11.520 1.00 88.75 186 ASP A O 1
ATOM 1364 N N . GLU A 1 187 ? -0.276 1.582 12.439 1.00 85.44 187 GLU A N 1
ATOM 1365 C CA . GLU A 1 187 ? -0.370 2.698 13.385 1.00 85.44 187 GLU A CA 1
ATOM 1366 C C . GLU A 1 187 ? 0.813 2.811 14.366 1.00 85.44 187 GLU A C 1
ATOM 1368 O O . GLU A 1 187 ? 1.057 3.893 14.906 1.00 85.44 187 GLU A O 1
ATOM 1373 N N . ASN A 1 188 ? 1.570 1.727 14.563 1.00 85.50 188 ASN A N 1
ATOM 1374 C CA . ASN A 1 188 ? 2.757 1.683 15.414 1.00 85.50 188 ASN A CA 1
ATOM 1375 C C . ASN A 1 188 ? 4.039 2.019 14.634 1.00 85.50 188 ASN A C 1
ATOM 1377 O O . ASN A 1 188 ? 5.121 2.105 15.222 1.00 85.50 188 ASN A O 1
ATOM 1381 N N . GLY A 1 189 ? 3.930 2.237 13.321 1.00 88.88 189 GLY A N 1
ATOM 1382 C CA . GLY A 1 189 ? 5.043 2.538 12.432 1.00 88.88 189 GLY A CA 1
ATOM 1383 C C . GLY A 1 189 ? 5.787 1.300 11.931 1.00 88.88 189 GLY A C 1
ATOM 1384 O O . GLY A 1 189 ? 6.858 1.454 11.335 1.00 88.88 189 GLY A O 1
ATOM 1385 N N . VAL A 1 190 ? 5.254 0.093 12.156 1.00 88.81 190 VAL A N 1
ATOM 1386 C CA . VAL A 1 190 ? 5.820 -1.137 11.597 1.00 88.81 190 VAL A CA 1
ATOM 1387 C C . VAL A 1 190 ? 5.538 -1.147 10.104 1.00 88.81 190 VAL A C 1
ATOM 1389 O O . VAL A 1 190 ? 4.405 -0.979 9.662 1.00 88.81 190 VAL A O 1
ATOM 1392 N N . VAL A 1 191 ? 6.592 -1.335 9.322 1.00 90.25 191 VAL A N 1
ATOM 1393 C CA . VAL A 1 191 ? 6.520 -1.402 7.865 1.00 90.25 191 VAL A CA 1
ATOM 1394 C C . VAL A 1 191 ? 6.296 -2.842 7.453 1.00 90.25 191 VAL A C 1
ATOM 1396 O O . VAL A 1 191 ? 7.028 -3.717 7.911 1.00 90.25 191 VAL A O 1
ATOM 1399 N N . TYR A 1 192 ? 5.365 -3.068 6.540 1.00 88.62 192 TYR A N 1
ATOM 1400 C CA . TYR A 1 192 ? 5.075 -4.351 5.922 1.00 88.62 192 TYR A CA 1
ATOM 1401 C C . TYR A 1 192 ? 5.356 -4.284 4.429 1.00 88.62 192 TYR A C 1
ATOM 1403 O O . TYR A 1 192 ? 5.061 -3.286 3.776 1.00 88.62 192 TYR A O 1
ATOM 1411 N N . PHE A 1 193 ? 5.931 -5.349 3.882 1.00 87.25 193 PHE A N 1
ATOM 1412 C CA . PHE A 1 193 ? 6.129 -5.484 2.444 1.00 87.25 193 PHE A CA 1
ATOM 1413 C C . PHE A 1 193 ? 5.776 -6.893 2.001 1.00 87.25 193 PHE A C 1
ATOM 1415 O O . PHE A 1 193 ? 6.287 -7.873 2.549 1.00 87.25 193 PHE A O 1
ATOM 1422 N N . LEU A 1 194 ? 4.920 -6.974 0.993 1.00 84.19 194 LEU A N 1
ATOM 1423 C CA . LEU A 1 194 ? 4.521 -8.203 0.354 1.00 84.19 194 LEU A CA 1
ATOM 1424 C C . LEU A 1 194 ? 5.353 -8.436 -0.909 1.00 84.19 194 LEU A C 1
ATOM 1426 O O . LEU A 1 194 ? 5.142 -7.811 -1.946 1.00 84.19 194 LEU A O 1
ATOM 1430 N N . ASP A 1 195 ? 6.279 -9.380 -0.810 1.00 81.38 195 ASP A N 1
ATOM 1431 C CA . ASP A 1 195 ? 7.058 -9.878 -1.937 1.00 81.38 195 ASP A CA 1
ATOM 1432 C C . ASP A 1 195 ? 6.313 -11.048 -2.579 1.00 81.38 195 ASP A C 1
ATOM 1434 O O . ASP A 1 195 ? 5.907 -11.995 -1.901 1.00 81.38 195 ASP A O 1
ATOM 1438 N N . THR A 1 196 ? 6.116 -11.001 -3.887 1.00 74.56 196 THR A N 1
ATOM 1439 C CA . THR A 1 196 ? 5.336 -11.999 -4.617 1.00 74.56 196 THR A CA 1
ATOM 1440 C C . THR A 1 196 ? 6.167 -13.188 -5.096 1.00 74.56 196 THR A C 1
ATOM 1442 O O . THR A 1 196 ? 5.654 -14.017 -5.841 1.00 74.56 196 THR A O 1
ATOM 1445 N N . ASN A 1 197 ? 7.434 -13.303 -4.665 1.00 68.81 197 ASN A N 1
ATOM 1446 C CA . ASN A 1 197 ? 8.353 -14.404 -4.978 1.00 68.81 197 ASN A CA 1
ATOM 1447 C C . ASN A 1 197 ? 8.289 -14.821 -6.463 1.00 68.81 197 ASN A C 1
ATOM 1449 O O . ASN A 1 197 ? 8.111 -15.993 -6.806 1.00 68.81 197 ASN A O 1
ATOM 1453 N N . GLY A 1 198 ? 8.343 -13.819 -7.343 1.00 69.00 198 GLY A N 1
ATOM 1454 C CA . GLY A 1 198 ? 8.033 -13.919 -8.766 1.00 69.00 198 GLY A CA 1
ATOM 1455 C C . GLY A 1 198 ? 7.238 -12.705 -9.244 1.00 69.00 198 GLY A C 1
ATOM 1456 O O . GLY A 1 198 ? 6.891 -11.829 -8.455 1.00 69.00 198 GLY A O 1
ATOM 1457 N N . SER A 1 199 ? 6.932 -12.646 -10.543 1.00 77.06 199 SER A N 1
ATOM 1458 C CA . SER A 1 199 ? 6.236 -11.490 -11.120 1.00 77.06 199 SER A CA 1
ATOM 1459 C C . SER A 1 199 ? 4.843 -11.314 -10.498 1.00 77.06 199 SER A C 1
ATOM 1461 O O . SER A 1 199 ? 4.038 -12.249 -10.592 1.00 77.06 199 SER A O 1
ATOM 1463 N N . PRO A 1 200 ? 4.493 -10.123 -9.971 1.00 75.19 200 PRO A N 1
ATOM 1464 C CA . PRO A 1 200 ? 3.169 -9.885 -9.394 1.00 75.19 200 PRO A CA 1
ATOM 1465 C C . PRO A 1 200 ? 2.012 -10.065 -10.396 1.00 75.19 200 PRO A C 1
ATOM 1467 O O . PRO A 1 200 ? 0.876 -10.283 -9.988 1.00 75.19 200 PRO A O 1
ATOM 1470 N N . ASN A 1 201 ? 2.309 -10.064 -11.703 1.00 74.50 201 ASN A N 1
ATOM 1471 C CA . ASN A 1 201 ? 1.350 -10.329 -12.786 1.00 74.50 201 ASN A CA 1
ATOM 1472 C C . ASN A 1 201 ? 0.925 -11.809 -12.878 1.00 74.50 201 ASN A C 1
ATOM 1474 O O . ASN A 1 201 ? 0.064 -12.184 -13.667 1.00 74.50 201 ASN A O 1
ATOM 1478 N N . SER A 1 202 ? 1.610 -12.701 -12.167 1.00 74.12 202 SER A N 1
ATOM 1479 C CA . SER 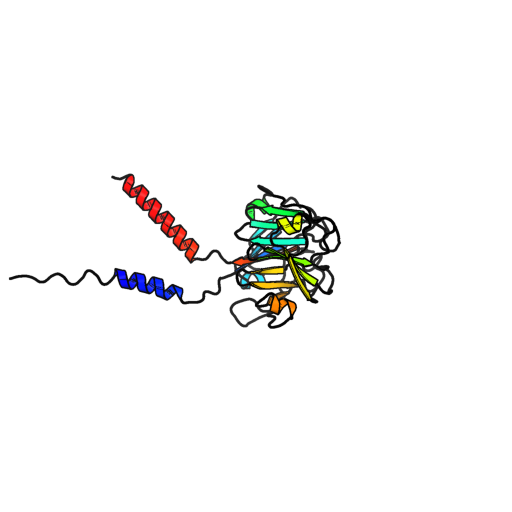A 1 202 ? 1.392 -14.151 -12.287 1.00 74.12 202 SER A CA 1
ATOM 1480 C C . SER A 1 202 ? 1.587 -14.913 -10.982 1.00 74.12 202 SER A C 1
ATOM 1482 O O . SER A 1 202 ? 1.314 -16.113 -10.927 1.00 74.12 202 SER A O 1
ATOM 1484 N N . ALA A 1 203 ? 2.061 -14.233 -9.939 1.00 70.81 203 ALA A N 1
ATOM 1485 C CA . ALA A 1 203 ? 2.366 -14.839 -8.665 1.00 70.81 203 ALA A CA 1
ATOM 1486 C C . ALA A 1 203 ? 1.109 -15.410 -8.012 1.00 70.81 203 ALA A C 1
ATOM 1488 O O . ALA A 1 203 ? 0.106 -14.733 -7.810 1.00 70.81 203 ALA A O 1
ATOM 1489 N N . THR A 1 204 ? 1.189 -16.680 -7.634 1.00 70.19 204 THR A N 1
ATOM 1490 C CA . THR A 1 204 ? 0.156 -17.353 -6.843 1.00 70.19 204 THR A CA 1
ATOM 1491 C C . THR A 1 204 ? 0.543 -17.461 -5.377 1.00 70.19 204 THR A C 1
ATOM 1493 O O . THR A 1 204 ? -0.272 -17.909 -4.577 1.00 70.19 204 THR A O 1
ATOM 1496 N N . SER A 1 205 ? 1.764 -17.064 -5.010 1.00 71.94 205 SER A N 1
ATOM 1497 C CA . SER A 1 205 ? 2.266 -17.132 -3.640 1.00 71.94 205 SER A CA 1
ATOM 1498 C C . SER A 1 205 ? 3.306 -16.072 -3.323 1.00 71.94 205 SER A C 1
ATOM 1500 O O . SER A 1 205 ? 3.994 -15.644 -4.240 1.00 71.94 205 SER A O 1
ATOM 1502 N N . GLY A 1 206 ? 3.471 -15.698 -2.056 1.00 76.62 206 GLY A N 1
ATOM 1503 C CA . GLY A 1 206 ? 4.445 -14.679 -1.662 1.00 76.62 206 GLY A CA 1
ATOM 1504 C C . GLY A 1 206 ? 4.939 -14.808 -0.230 1.00 76.62 206 GLY A C 1
ATOM 1505 O O . GLY A 1 206 ? 4.661 -15.793 0.458 1.00 76.62 206 GLY A O 1
ATOM 1506 N N . ILE A 1 207 ? 5.719 -13.813 0.185 1.00 78.94 207 ILE A N 1
ATOM 1507 C CA . ILE A 1 207 ? 6.357 -13.690 1.493 1.00 78.94 207 ILE A CA 1
ATOM 1508 C C . ILE A 1 207 ? 6.031 -12.302 2.046 1.00 78.94 207 ILE A C 1
ATOM 1510 O O . ILE A 1 207 ? 6.299 -11.287 1.406 1.00 78.94 207 ILE A O 1
ATOM 1514 N N . LEU A 1 208 ? 5.469 -12.263 3.253 1.00 80.56 208 LEU A N 1
ATOM 1515 C CA . LEU A 1 208 ? 5.234 -11.023 3.982 1.00 80.56 208 LEU A CA 1
ATOM 1516 C C . LEU A 1 208 ? 6.429 -10.735 4.894 1.00 80.56 208 LEU A C 1
ATOM 1518 O O . LEU A 1 208 ? 6.731 -11.511 5.801 1.00 80.56 208 LEU A O 1
ATOM 1522 N N . TYR A 1 209 ? 7.086 -9.607 4.665 1.00 83.00 209 TYR A N 1
ATOM 1523 C CA . TYR A 1 209 ? 8.151 -9.093 5.515 1.00 83.00 209 TYR A CA 1
ATOM 1524 C C . TYR A 1 209 ? 7.635 -7.964 6.398 1.00 83.00 209 TYR A C 1
ATOM 1526 O O . TYR A 1 209 ? 6.755 -7.208 5.985 1.00 83.00 209 TYR A O 1
ATOM 1534 N N . SER A 1 210 ? 8.240 -7.799 7.574 1.00 86.00 210 SER A N 1
ATOM 1535 C CA . SER A 1 210 ? 8.066 -6.603 8.387 1.00 86.00 210 SER A CA 1
ATOM 1536 C C . SER A 1 210 ? 9.364 -6.035 8.949 1.00 86.00 210 SER A C 1
ATOM 1538 O O . SER A 1 210 ? 10.364 -6.735 9.139 1.00 86.00 210 SER A O 1
ATOM 1540 N N . TRP A 1 211 ? 9.330 -4.734 9.233 1.00 87.38 211 TRP A N 1
ATOM 1541 C CA . TRP A 1 211 ? 10.385 -3.993 9.914 1.00 87.38 211 TRP A CA 1
ATOM 1542 C C . TRP A 1 211 ? 9.771 -3.126 11.008 1.00 87.38 211 TRP A C 1
ATOM 1544 O O . TRP A 1 211 ? 8.791 -2.440 10.736 1.00 87.38 211 TRP A O 1
ATOM 1554 N N . PRO A 1 212 ? 10.372 -3.050 12.207 1.00 88.00 212 PRO A N 1
ATOM 1555 C CA . PRO A 1 212 ? 9.814 -2.279 13.323 1.00 88.00 212 PRO A CA 1
ATOM 1556 C C . PRO A 1 212 ? 9.650 -0.773 13.072 1.00 88.00 212 PRO A C 1
ATOM 1558 O O . PRO A 1 212 ? 9.008 -0.092 13.861 1.00 88.00 212 PRO A O 1
ATOM 1561 N N . SER A 1 213 ? 10.302 -0.231 12.041 1.00 89.81 213 SER A N 1
ATOM 1562 C CA . SER A 1 213 ? 10.222 1.183 11.685 1.00 89.81 213 SER A CA 1
ATOM 1563 C C . SER A 1 213 ? 10.625 1.421 10.231 1.00 89.81 213 SER A C 1
ATOM 1565 O O . SER A 1 213 ? 11.313 0.595 9.620 1.00 89.81 213 SER A O 1
ATOM 1567 N N . ILE A 1 214 ? 10.305 2.609 9.709 1.00 92.19 214 ILE A N 1
ATOM 1568 C CA . ILE A 1 214 ? 10.812 3.097 8.416 1.00 92.19 214 ILE A CA 1
ATOM 1569 C C . ILE A 1 214 ? 12.345 3.078 8.384 1.00 92.19 214 ILE A C 1
ATOM 1571 O O . ILE A 1 214 ? 12.937 2.612 7.414 1.00 92.19 214 ILE A O 1
ATOM 1575 N N . SER A 1 215 ? 13.011 3.516 9.454 1.00 91.00 215 SER A N 1
ATOM 1576 C CA . SER A 1 215 ? 14.477 3.512 9.523 1.00 91.00 215 SER A CA 1
ATOM 1577 C C . SER A 1 215 ? 15.051 2.097 9.401 1.00 91.00 215 SER A C 1
ATOM 1579 O O . SER A 1 215 ? 16.035 1.886 8.692 1.00 91.00 215 SER A O 1
ATOM 1581 N N . ASN A 1 216 ? 14.419 1.112 10.047 1.00 88.12 216 ASN A N 1
ATOM 1582 C CA . ASN A 1 216 ? 14.806 -0.294 9.926 1.00 88.12 216 ASN A CA 1
ATOM 1583 C C . ASN A 1 216 ? 14.537 -0.845 8.522 1.00 88.12 216 ASN A C 1
ATOM 1585 O O . ASN A 1 216 ? 15.374 -1.582 7.998 1.00 88.12 216 ASN A O 1
ATOM 1589 N N . PHE A 1 217 ? 13.419 -0.455 7.905 1.00 88.88 217 PHE A N 1
ATOM 1590 C CA . PHE A 1 217 ? 13.103 -0.795 6.522 1.00 88.88 217 PHE A CA 1
ATOM 1591 C C . PHE A 1 217 ? 14.167 -0.264 5.558 1.00 88.88 217 PHE A C 1
ATOM 1593 O O . PHE A 1 217 ? 14.702 -1.044 4.775 1.00 88.88 217 PHE A O 1
ATOM 1600 N N . ILE A 1 218 ? 14.546 1.013 5.646 1.00 89.62 218 ILE A N 1
ATOM 1601 C CA . ILE A 1 218 ? 15.562 1.607 4.762 1.00 89.62 218 ILE A CA 1
ATOM 1602 C C . ILE A 1 218 ? 16.937 0.969 4.980 1.00 89.62 218 ILE A C 1
ATOM 1604 O O . ILE A 1 218 ? 17.611 0.612 4.017 1.00 89.62 218 ILE A O 1
ATOM 1608 N N . ALA A 1 219 ? 17.342 0.767 6.237 1.00 86.12 219 ALA A N 1
ATOM 1609 C CA . ALA A 1 219 ? 18.627 0.153 6.571 1.00 86.12 219 ALA A CA 1
ATOM 1610 C C . ALA A 1 219 ? 18.666 -1.371 6.342 1.00 86.12 219 ALA A C 1
ATOM 1612 O O . ALA A 1 219 ? 19.725 -1.979 6.482 1.00 86.12 219 ALA A O 1
ATOM 1613 N N . ASN A 1 220 ? 17.523 -1.994 6.039 1.00 83.62 220 ASN A N 1
ATOM 1614 C CA . ASN A 1 220 ? 17.330 -3.443 6.021 1.00 83.62 220 ASN A CA 1
ATOM 1615 C C . ASN A 1 220 ? 17.882 -4.148 7.276 1.00 83.62 220 ASN A C 1
ATOM 1617 O O . ASN A 1 220 ? 18.650 -5.107 7.205 1.00 83.62 220 ASN A O 1
ATOM 1621 N N . THR A 1 221 ? 17.503 -3.649 8.446 1.00 80.06 221 THR A N 1
ATOM 1622 C CA . THR A 1 221 ? 17.902 -4.219 9.741 1.00 80.06 221 THR A CA 1
ATOM 1623 C C . THR A 1 221 ? 16.680 -4.708 10.492 1.00 80.06 221 THR A C 1
ATOM 1625 O O . THR A 1 221 ? 15.587 -4.188 10.284 1.00 80.06 221 THR A O 1
ATOM 1628 N N . SER A 1 222 ? 16.852 -5.695 11.373 1.00 76.31 222 SER A N 1
ATOM 1629 C CA . SER A 1 222 ? 15.749 -6.236 12.184 1.00 76.31 222 SER A CA 1
ATOM 1630 C C . SER A 1 222 ? 14.553 -6.696 11.344 1.00 76.31 222 SER A C 1
ATOM 1632 O O . SER A 1 222 ? 13.409 -6.578 11.776 1.00 76.31 222 SER A O 1
ATOM 1634 N N . ILE A 1 223 ? 14.828 -7.179 10.127 1.00 74.50 223 ILE A N 1
ATOM 1635 C CA . ILE A 1 223 ? 13.813 -7.760 9.259 1.00 74.50 223 ILE A CA 1
ATOM 1636 C C . ILE A 1 223 ? 13.212 -8.975 9.955 1.00 74.50 223 ILE A C 1
ATOM 1638 O O . ILE A 1 223 ? 13.934 -9.881 10.377 1.00 74.50 223 ILE A O 1
ATOM 1642 N N . SER A 1 224 ? 11.892 -8.989 10.059 1.00 67.75 224 SER A N 1
ATOM 1643 C CA . SER A 1 224 ? 11.155 -10.193 10.387 1.00 67.75 224 SER A CA 1
ATOM 1644 C C . SER A 1 224 ? 10.499 -10.714 9.119 1.00 67.75 224 SER A C 1
ATOM 1646 O O . SER A 1 224 ? 9.751 -10.007 8.455 1.00 67.75 224 SER A O 1
ATOM 1648 N N . THR A 1 225 ? 10.749 -11.973 8.789 1.00 58.69 225 THR A N 1
ATOM 1649 C CA . THR A 1 225 ? 9.904 -12.747 7.863 1.00 58.69 225 THR A CA 1
ATOM 1650 C C . THR A 1 225 ? 8.670 -13.321 8.570 1.00 58.69 225 THR A C 1
ATOM 1652 O O . THR A 1 225 ? 7.930 -14.106 7.985 1.00 58.69 225 THR A O 1
ATOM 1655 N N . ASN A 1 226 ? 8.494 -12.990 9.857 1.00 56.25 226 ASN A N 1
ATOM 1656 C CA . ASN A 1 226 ? 7.589 -13.644 10.794 1.00 56.25 226 ASN A CA 1
ATOM 1657 C C . ASN A 1 226 ? 6.734 -12.566 11.477 1.00 56.25 226 ASN A C 1
ATOM 1659 O O . ASN A 1 226 ? 7.161 -11.971 12.470 1.00 56.25 226 ASN A O 1
ATOM 1663 N N . VAL A 1 227 ? 5.555 -12.256 10.943 1.00 49.59 227 VAL A N 1
ATOM 1664 C CA . VAL A 1 227 ? 4.647 -11.321 11.620 1.00 49.59 227 VAL A CA 1
ATOM 1665 C C . VAL A 1 227 ? 3.574 -12.111 12.376 1.00 49.59 227 VAL A C 1
ATOM 1667 O O . VAL A 1 227 ? 2.828 -12.871 11.770 1.00 49.59 227 VAL A O 1
ATOM 1670 N N . GLY A 1 228 ? 3.532 -11.957 13.705 1.00 36.84 228 GLY A N 1
ATOM 1671 C CA . GLY A 1 228 ? 2.605 -12.603 14.651 1.00 36.84 228 GLY A CA 1
ATOM 1672 C C . GLY A 1 228 ? 3.274 -12.865 16.020 1.00 36.84 228 GLY A C 1
ATOM 1673 O O . GLY A 1 228 ? 4.496 -12.991 16.070 1.00 36.84 228 GLY A O 1
ATOM 1674 N N . PRO A 1 229 ? 2.536 -12.948 17.151 1.00 30.09 229 PRO A N 1
ATOM 1675 C CA . PRO A 1 229 ? 3.107 -13.030 18.508 1.00 30.09 229 PRO A CA 1
ATOM 1676 C C . PRO A 1 229 ? 3.722 -14.396 18.879 1.00 30.09 229 PRO A C 1
ATOM 1678 O O . PRO A 1 229 ? 3.986 -14.660 20.052 1.00 30.09 229 PRO A O 1
ATOM 1681 N N . SER A 1 230 ? 3.989 -15.269 17.910 1.00 31.80 230 SER A N 1
ATOM 1682 C CA . SER A 1 230 ? 4.703 -16.529 18.114 1.00 31.80 230 SER A CA 1
ATOM 1683 C C . SER A 1 230 ? 5.906 -16.599 17.187 1.00 31.80 230 SER A C 1
ATOM 1685 O O . SER A 1 230 ? 5.789 -16.414 15.981 1.00 31.80 230 SER A O 1
ATOM 1687 N N . THR A 1 231 ? 7.061 -16.909 17.762 1.00 29.95 231 THR A N 1
ATOM 1688 C CA . THR A 1 231 ? 8.378 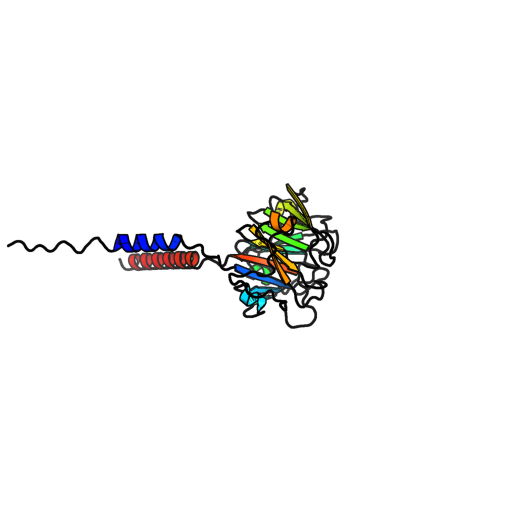-17.070 17.131 1.00 29.95 231 THR A CA 1
ATOM 1689 C C . THR A 1 231 ? 8.491 -18.243 16.146 1.00 29.95 231 THR A C 1
ATOM 1691 O O . THR A 1 231 ? 9.593 -18.729 15.922 1.00 29.95 231 THR A O 1
ATOM 1694 N N . ASP A 1 232 ? 7.394 -18.697 15.544 1.00 32.53 232 ASP A N 1
ATOM 1695 C CA . ASP A 1 232 ? 7.375 -19.856 14.661 1.00 32.53 232 ASP A CA 1
ATOM 1696 C C . ASP A 1 232 ? 6.700 -19.541 13.318 1.00 32.53 232 ASP A C 1
ATOM 1698 O O . ASP A 1 232 ? 5.516 -19.220 13.250 1.00 32.53 232 ASP A O 1
ATOM 1702 N N . LEU A 1 233 ? 7.508 -19.750 12.270 1.00 38.41 233 LEU A N 1
ATOM 1703 C CA . LEU A 1 233 ? 7.183 -19.995 10.860 1.00 38.41 233 LEU A CA 1
ATOM 1704 C C . LEU A 1 233 ? 6.944 -18.774 9.952 1.00 38.41 233 LEU A C 1
ATOM 1706 O O . LEU A 1 233 ? 5.840 -18.257 9.802 1.00 38.41 233 LEU A O 1
ATOM 1710 N N . GLY A 1 234 ? 8.003 -18.423 9.214 1.00 34.12 234 GLY A N 1
ATOM 1711 C CA . GLY A 1 234 ? 7.884 -17.835 7.885 1.00 34.12 234 GLY A CA 1
ATOM 1712 C C . GLY A 1 234 ? 7.199 -18.832 6.949 1.00 34.12 234 GLY A C 1
ATOM 1713 O O . GLY A 1 234 ? 7.570 -20.007 6.895 1.00 34.12 234 GLY A O 1
ATOM 1714 N N . GLY A 1 235 ? 6.178 -18.372 6.237 1.00 43.59 235 GLY A N 1
ATOM 1715 C CA . GLY A 1 235 ? 5.401 -19.201 5.329 1.00 43.59 235 GLY A CA 1
ATOM 1716 C C . GLY A 1 235 ? 5.286 -18.538 3.971 1.00 43.59 235 GLY A C 1
ATOM 1717 O O . GLY A 1 235 ? 4.845 -17.397 3.867 1.00 43.59 235 GLY A O 1
ATOM 1718 N N . THR A 1 236 ? 5.652 -19.271 2.923 1.00 52.91 236 THR A N 1
ATOM 1719 C CA . THR A 1 236 ? 5.099 -19.030 1.592 1.00 52.91 236 THR A CA 1
ATOM 1720 C C . THR A 1 236 ? 3.600 -19.273 1.683 1.00 52.91 236 THR A C 1
ATOM 1722 O O . THR A 1 236 ? 3.181 -20.372 2.042 1.00 52.91 236 THR A O 1
ATOM 1725 N N . PHE A 1 237 ? 2.790 -18.268 1.381 1.00 61.41 237 PHE A N 1
ATOM 1726 C CA . PHE A 1 237 ? 1.336 -18.408 1.402 1.00 61.41 237 PHE A CA 1
ATOM 1727 C C . PHE A 1 237 ? 0.789 -18.288 -0.012 1.00 61.41 237 PHE A C 1
ATOM 1729 O O . PHE A 1 237 ? 1.384 -17.621 -0.850 1.00 61.41 237 PHE A O 1
ATOM 1736 N N . THR A 1 238 ? -0.316 -18.977 -0.291 1.00 58.75 238 THR A N 1
ATOM 1737 C CA . THR A 1 238 ? -0.961 -18.959 -1.610 1.00 58.75 238 THR A CA 1
ATOM 1738 C C . THR A 1 238 ? -2.036 -17.885 -1.600 1.00 58.75 238 THR A C 1
ATOM 1740 O O . THR A 1 238 ? -2.948 -17.969 -0.786 1.00 58.75 238 THR A O 1
ATOM 1743 N N . PHE A 1 239 ? -1.943 -16.891 -2.479 1.00 57.56 239 PHE A N 1
ATOM 1744 C CA . PHE A 1 239 ? -2.835 -15.731 -2.465 1.00 57.56 239 PHE A CA 1
ATOM 1745 C C . PHE A 1 239 ? -4.283 -16.100 -2.782 1.00 57.56 239 PHE A C 1
ATOM 1747 O O . PHE A 1 239 ? -5.200 -15.614 -2.132 1.00 57.56 239 PHE A O 1
ATOM 1754 N N . PHE A 1 240 ? -4.484 -16.978 -3.770 1.00 58.50 240 PHE A N 1
ATOM 1755 C CA . PHE A 1 240 ? -5.798 -17.350 -4.291 1.00 58.50 240 PHE A CA 1
ATOM 1756 C C . PHE A 1 240 ? -5.687 -18.685 -5.051 1.00 58.50 240 PHE A C 1
ATOM 1758 O O . PHE A 1 240 ? -4.719 -18.904 -5.780 1.00 58.50 240 PHE A O 1
ATOM 1765 N N . SER A 1 241 ? -6.667 -19.586 -4.938 1.00 48.88 241 SER A N 1
ATOM 1766 C CA . SER A 1 241 ? -6.704 -20.812 -5.751 1.00 48.88 241 SER A CA 1
ATOM 1767 C C . SER A 1 241 ? -7.215 -20.503 -7.169 1.00 48.88 241 SER A C 1
ATOM 1769 O O . SER A 1 241 ? -8.391 -20.180 -7.328 1.00 48.88 241 SER A O 1
ATOM 1771 N N . GLY A 1 242 ? -6.365 -20.591 -8.202 1.00 48.12 242 GLY A N 1
ATOM 1772 C CA . GLY A 1 242 ? -6.751 -20.376 -9.610 1.00 48.12 242 GLY A CA 1
ATOM 1773 C C . GLY A 1 242 ? -5.615 -19.853 -10.504 1.00 48.12 242 GLY A C 1
ATOM 1774 O O . GLY A 1 242 ? -4.541 -19.515 -10.013 1.00 48.12 242 GLY A O 1
ATOM 1775 N N . SER A 1 243 ? -5.839 -19.804 -11.823 1.00 43.19 243 SER A N 1
ATOM 1776 C CA . SER A 1 243 ? -4.872 -19.295 -12.810 1.00 43.19 243 SER A CA 1
ATOM 1777 C C . SER A 1 243 ? -4.761 -17.766 -12.748 1.00 43.19 243 SER A C 1
ATOM 1779 O O . SER A 1 243 ? -5.739 -17.092 -13.058 1.00 43.19 243 SER A O 1
ATOM 1781 N N . ALA A 1 244 ? -3.574 -17.265 -12.381 1.00 48.84 244 ALA A N 1
ATOM 1782 C CA . ALA A 1 244 ? -3.153 -15.856 -12.381 1.00 48.84 244 ALA A CA 1
ATOM 1783 C C . ALA A 1 244 ? -4.120 -14.896 -11.663 1.00 48.84 244 ALA A C 1
ATOM 1785 O O . ALA A 1 244 ? -4.897 -14.178 -12.283 1.00 48.84 244 ALA A O 1
ATOM 1786 N N . ASN A 1 245 ? -4.058 -14.878 -10.331 1.00 52.50 245 ASN A N 1
ATOM 1787 C CA . ASN A 1 245 ? -4.663 -13.807 -9.549 1.00 52.50 245 ASN A CA 1
ATOM 1788 C C . ASN A 1 245 ? -3.571 -12.770 -9.287 1.00 52.50 245 ASN A C 1
ATOM 1790 O O . ASN A 1 245 ? -2.765 -12.933 -8.376 1.00 52.50 245 ASN A O 1
ATOM 1794 N N . GLU A 1 246 ? -3.518 -11.767 -10.153 1.00 68.06 246 GLU A N 1
ATOM 1795 C CA . GLU A 1 246 ? -2.600 -10.640 -10.050 1.00 68.06 246 GLU A CA 1
ATOM 1796 C C . GLU A 1 246 ? -2.811 -9.929 -8.714 1.00 68.06 246 GLU A C 1
ATOM 1798 O O . GLU A 1 246 ? -3.944 -9.682 -8.291 1.00 68.06 246 GLU A O 1
ATOM 1803 N N . ILE A 1 247 ? -1.720 -9.665 -8.007 1.00 68.19 247 ILE A N 1
ATOM 1804 C CA . ILE A 1 247 ? -1.779 -8.953 -6.735 1.00 68.19 247 ILE A CA 1
ATOM 1805 C C . ILE A 1 247 ? -1.576 -7.502 -7.045 1.00 68.19 247 ILE A C 1
ATOM 1807 O O . ILE A 1 247 ? -0.746 -7.148 -7.877 1.00 68.19 247 ILE A O 1
ATOM 1811 N N . ALA A 1 248 ? -2.341 -6.688 -6.349 1.00 69.88 248 ALA A N 1
ATOM 1812 C CA . ALA A 1 248 ? -2.324 -5.261 -6.517 1.00 69.88 248 ALA A CA 1
ATOM 1813 C C . ALA A 1 248 ? -2.075 -4.526 -5.211 1.00 69.88 248 ALA A C 1
ATOM 1815 O O . ALA A 1 248 ? -1.923 -3.319 -5.270 1.00 69.88 248 ALA A O 1
ATOM 1816 N N . GLY A 1 249 ? -2.015 -5.199 -4.054 1.00 83.75 249 GLY A N 1
ATOM 1817 C CA . GLY A 1 249 ? -1.688 -4.488 -2.827 1.00 83.75 249 GLY A CA 1
ATOM 1818 C C . GLY A 1 249 ? -1.887 -5.207 -1.505 1.00 83.75 249 GLY A C 1
ATOM 1819 O O . GLY A 1 249 ? -2.433 -6.314 -1.446 1.00 83.75 249 GLY A O 1
ATOM 1820 N N . LEU A 1 250 ? -1.510 -4.506 -0.434 1.00 87.81 250 LEU A N 1
ATOM 1821 C CA . LEU A 1 250 ? -1.626 -4.919 0.965 1.00 87.81 250 LEU A CA 1
ATOM 1822 C C . LEU A 1 250 ? -2.080 -3.731 1.824 1.00 87.81 250 LEU A C 1
ATOM 1824 O O . LEU A 1 250 ? -1.490 -2.664 1.733 1.00 87.81 250 LEU A O 1
ATOM 1828 N N . ALA A 1 251 ? -3.037 -3.952 2.726 1.00 90.56 251 ALA A N 1
ATOM 1829 C CA . ALA A 1 251 ? -3.334 -3.028 3.818 1.00 90.56 251 ALA A CA 1
ATOM 1830 C C . ALA A 1 251 ? -3.415 -3.765 5.165 1.00 90.56 251 ALA A C 1
ATOM 1832 O O . ALA A 1 251 ? -3.990 -4.852 5.257 1.00 90.56 251 ALA A O 1
ATOM 1833 N N . ILE A 1 252 ? -2.849 -3.163 6.206 1.00 86.88 252 ILE A N 1
ATOM 1834 C CA . ILE A 1 252 ? -2.780 -3.641 7.583 1.00 86.88 252 ILE A CA 1
ATOM 1835 C C . ILE A 1 252 ? -3.577 -2.671 8.449 1.00 86.88 252 ILE A C 1
ATOM 1837 O O . ILE A 1 252 ? -3.236 -1.497 8.579 1.00 86.88 252 ILE A O 1
ATOM 1841 N N . VAL A 1 253 ? -4.653 -3.162 9.053 1.00 84.25 253 VAL A N 1
ATOM 1842 C CA . VAL A 1 253 ? -5.581 -2.333 9.825 1.00 84.25 253 VAL A CA 1
ATOM 1843 C C . VAL A 1 253 ? -5.620 -2.849 11.262 1.00 84.25 253 VAL A C 1
ATOM 1845 O O . VAL A 1 253 ? -5.719 -4.062 11.454 1.00 84.25 253 VAL A O 1
ATOM 1848 N N . PRO A 1 254 ? -5.564 -1.976 12.281 1.00 75.62 254 PRO A N 1
ATOM 1849 C CA . PRO A 1 254 ? -5.817 -2.390 13.655 1.00 75.62 254 PRO A CA 1
ATOM 1850 C C . PRO A 1 254 ? -7.202 -3.030 13.751 1.00 75.62 254 PRO A C 1
ATOM 1852 O O . PRO A 1 254 ? -8.178 -2.479 13.228 1.00 75.62 254 PRO A O 1
ATOM 1855 N N . GLU A 1 255 ? -7.314 -4.184 14.410 1.00 66.12 255 GLU A N 1
ATOM 1856 C CA . GLU A 1 255 ? -8.626 -4.728 14.732 1.00 66.12 255 GLU A CA 1
ATOM 1857 C C . GLU A 1 255 ? -9.399 -3.677 15.533 1.00 66.12 255 GLU A C 1
ATOM 1859 O O . GLU A 1 255 ? -8.850 -3.063 16.455 1.00 66.12 255 GLU A O 1
ATOM 1864 N N . PRO A 1 256 ? -10.692 -3.463 15.243 1.00 58.66 256 PRO A N 1
ATOM 1865 C CA . PRO A 1 256 ? -11.508 -2.599 16.074 1.00 58.66 256 PRO A CA 1
ATOM 1866 C C . PRO A 1 256 ? -11.457 -3.128 17.506 1.00 58.66 256 PRO A C 1
ATOM 1868 O O . PRO A 1 256 ? -11.983 -4.205 17.798 1.00 58.66 256 PRO A O 1
ATOM 1871 N N . SER A 1 257 ? -10.796 -2.379 18.398 1.00 51.69 257 SER A N 1
ATOM 1872 C CA . SER A 1 257 ? -10.513 -2.875 19.740 1.00 51.69 257 SER A CA 1
ATOM 1873 C C . SER A 1 257 ? -11.794 -3.400 20.389 1.00 51.69 257 SER A C 1
ATOM 1875 O O . SER A 1 257 ? -12.839 -2.736 20.423 1.00 51.69 257 SER A O 1
ATOM 1877 N N . THR A 1 258 ? -11.732 -4.621 20.923 1.00 47.19 258 THR A N 1
ATOM 1878 C CA . THR A 1 258 ? -12.868 -5.243 21.622 1.00 47.19 258 THR A CA 1
ATOM 1879 C C . THR A 1 258 ? -13.402 -4.319 22.727 1.00 47.19 258 THR A C 1
ATOM 1881 O O . THR A 1 258 ? -14.599 -4.298 23.011 1.00 47.19 258 THR A O 1
ATOM 1884 N N . TYR A 1 259 ? -12.527 -3.482 23.295 1.00 45.75 259 TYR A N 1
ATOM 1885 C CA . TYR A 1 259 ? -12.862 -2.423 24.242 1.00 45.75 259 TYR A CA 1
ATOM 1886 C C . TYR A 1 259 ? -13.687 -1.287 23.631 1.00 45.75 259 TYR A C 1
ATOM 1888 O O . TYR A 1 259 ? -14.690 -0.904 24.234 1.00 45.75 259 TYR A O 1
ATOM 1896 N N . ALA A 1 260 ? -13.338 -0.768 22.450 1.00 50.94 260 ALA A N 1
ATOM 1897 C CA . ALA A 1 260 ? -14.156 0.231 21.764 1.00 50.94 260 ALA A CA 1
ATOM 1898 C C . ALA A 1 260 ? -15.555 -0.324 21.469 1.00 50.94 260 ALA A C 1
ATOM 1900 O O . ALA A 1 260 ? -16.555 0.325 21.785 1.00 50.94 260 ALA A O 1
ATOM 1901 N N . MET A 1 261 ? -15.637 -1.564 20.980 1.00 53.22 261 MET A N 1
ATOM 1902 C CA . MET A 1 261 ? -16.913 -2.235 20.720 1.00 53.22 261 MET A CA 1
ATOM 1903 C C . MET A 1 261 ? -17.723 -2.467 22.002 1.00 53.22 261 MET A C 1
ATOM 1905 O O . MET A 1 261 ? -18.928 -2.209 22.022 1.00 53.22 261 MET A O 1
ATOM 1909 N N . ALA A 1 262 ? -17.090 -2.881 23.102 1.00 51.91 262 ALA A N 1
ATOM 1910 C CA . ALA A 1 262 ? -17.753 -3.057 24.394 1.00 51.91 262 ALA A CA 1
ATOM 1911 C C . ALA A 1 262 ? -18.243 -1.725 24.994 1.00 51.91 262 ALA A C 1
ATOM 1913 O O . ALA A 1 262 ? -19.353 -1.663 25.528 1.00 51.91 262 ALA A O 1
ATOM 1914 N N . VAL A 1 263 ? -17.464 -0.645 24.871 1.00 54.78 263 VAL A N 1
ATOM 1915 C CA . VAL A 1 263 ? -17.843 0.702 25.330 1.00 54.78 263 VAL A CA 1
ATOM 1916 C C . VAL A 1 263 ? -19.008 1.250 24.508 1.00 54.78 263 VAL A C 1
ATOM 1918 O O . VAL A 1 263 ? -19.990 1.717 25.088 1.00 54.78 263 VAL A O 1
ATOM 1921 N N . LEU A 1 264 ? -18.960 1.136 23.178 1.00 53.84 264 LEU A N 1
ATOM 1922 C CA . LEU A 1 264 ? -20.073 1.500 22.296 1.00 53.84 264 LEU A CA 1
ATOM 1923 C C . LEU A 1 264 ? -21.332 0.693 22.631 1.00 53.84 264 LEU A C 1
ATOM 1925 O O . LEU A 1 264 ? -22.408 1.269 22.803 1.00 53.84 264 LEU A O 1
ATOM 1929 N N . SER A 1 265 ? -21.202 -0.619 22.820 1.00 52.03 265 SER A N 1
ATOM 1930 C CA . SER A 1 265 ? -22.313 -1.497 23.210 1.00 52.03 265 SER A CA 1
ATOM 1931 C C . SER A 1 265 ? -22.911 -1.086 24.560 1.00 52.03 265 SER A C 1
ATOM 1933 O O . SER A 1 265 ? -24.132 -0.980 24.702 1.00 52.03 265 SER A O 1
ATOM 1935 N N . GLY A 1 266 ? -22.059 -0.777 25.542 1.00 58.59 266 GLY A N 1
ATOM 1936 C CA . GLY A 1 266 ? -22.464 -0.317 26.869 1.00 58.59 266 GLY A CA 1
ATOM 1937 C C . GLY A 1 266 ? -23.179 1.036 26.847 1.00 58.59 266 GLY A C 1
ATOM 1938 O O . GLY A 1 266 ? -24.217 1.195 27.491 1.00 58.59 266 GLY A O 1
ATOM 1939 N N . LEU A 1 267 ? -22.683 1.996 26.063 1.00 61.22 267 LEU A N 1
ATOM 1940 C CA . LEU A 1 267 ? -23.320 3.303 25.869 1.00 61.22 267 LEU A CA 1
ATOM 1941 C C . LEU A 1 267 ? -24.681 3.173 25.176 1.00 61.22 267 LEU A C 1
ATOM 1943 O O . LEU A 1 267 ? -25.654 3.806 25.595 1.00 61.22 267 LEU A O 1
ATOM 1947 N N . THR A 1 268 ? -24.772 2.307 24.167 1.00 63.94 268 THR A N 1
ATOM 1948 C CA . THR A 1 268 ? -26.015 2.042 23.429 1.00 63.94 268 THR A CA 1
ATOM 1949 C C . THR A 1 268 ? -27.066 1.403 24.340 1.00 63.94 268 THR A C 1
ATOM 1951 O O . THR A 1 268 ? -28.219 1.842 24.383 1.00 63.94 268 THR A O 1
ATOM 1954 N N . LEU A 1 269 ? -26.660 0.425 25.156 1.00 60.97 269 LEU A N 1
ATOM 1955 C CA . LEU A 1 269 ? -27.529 -0.225 26.135 1.00 60.97 269 LEU A CA 1
ATOM 1956 C C . LEU A 1 269 ? -27.982 0.747 27.238 1.00 60.97 269 LEU A C 1
ATOM 1958 O O . LEU A 1 269 ? -29.159 0.769 27.608 1.00 60.97 269 LEU A O 1
ATOM 1962 N N . ALA A 1 270 ? -27.077 1.596 27.732 1.00 62.44 270 ALA A N 1
ATOM 1963 C CA . ALA A 1 270 ? -27.394 2.615 28.729 1.00 62.44 270 ALA A CA 1
ATOM 1964 C C . ALA A 1 270 ? -28.392 3.657 28.193 1.00 62.44 270 ALA A C 1
ATOM 1966 O O . ALA A 1 270 ? -29.331 4.036 28.902 1.00 62.44 270 ALA A O 1
ATOM 1967 N N . ALA A 1 271 ? -28.240 4.084 26.935 1.00 63.31 271 ALA A N 1
ATOM 1968 C CA . ALA A 1 271 ? -29.174 4.984 26.265 1.00 63.31 271 ALA A CA 1
ATOM 1969 C C . ALA A 1 271 ? -30.563 4.341 26.093 1.00 63.31 271 ALA A C 1
ATOM 1971 O O . ALA A 1 271 ? -31.573 4.953 26.456 1.00 63.31 271 ALA A O 1
ATOM 1972 N N . ALA A 1 272 ? -30.620 3.083 25.641 1.00 64.94 272 ALA A N 1
ATOM 1973 C CA . ALA A 1 272 ? -31.865 2.326 25.504 1.00 64.94 272 ALA A CA 1
ATOM 1974 C C . ALA A 1 272 ? -32.592 2.153 26.851 1.00 64.94 272 ALA A C 1
ATOM 1976 O O . ALA A 1 272 ? -33.806 2.361 26.950 1.00 64.94 272 ALA A O 1
ATOM 1977 N N . HIS A 1 273 ? -31.852 1.854 27.922 1.00 62.97 273 HIS A N 1
ATOM 1978 C CA . HIS A 1 273 ? -32.407 1.740 29.269 1.00 62.97 273 HIS A CA 1
ATOM 1979 C C . HIS A 1 273 ? -32.959 3.083 29.788 1.00 62.97 273 HIS A C 1
ATOM 1981 O O . HIS A 1 273 ? -34.045 3.135 30.373 1.00 62.97 273 HIS A O 1
ATOM 1987 N N . ARG A 1 274 ? -32.257 4.198 29.536 1.00 63.16 274 ARG A N 1
ATOM 1988 C CA . ARG A 1 274 ? -32.716 5.552 29.904 1.00 63.16 274 ARG A CA 1
ATOM 1989 C C . ARG A 1 274 ? -33.999 5.951 29.172 1.00 63.16 274 ARG A C 1
ATOM 1991 O O . ARG A 1 274 ? -34.894 6.525 29.791 1.00 63.16 274 ARG A O 1
ATOM 1998 N N . LEU A 1 275 ? -34.102 5.626 27.884 1.00 62.72 275 LEU A N 1
ATOM 1999 C CA . LEU A 1 275 ? -35.295 5.885 27.072 1.00 62.72 275 LEU A CA 1
ATOM 2000 C C . LEU A 1 275 ? -36.498 5.062 27.548 1.00 62.72 275 LEU A C 1
ATOM 2002 O O . LEU A 1 275 ? -37.601 5.593 27.662 1.00 62.72 275 LEU A O 1
ATOM 2006 N N . ARG A 1 276 ? -36.285 3.793 27.915 1.00 65.31 276 ARG A N 1
ATOM 2007 C CA . ARG A 1 276 ? -37.339 2.931 28.470 1.00 65.31 276 ARG A CA 1
ATOM 2008 C C . ARG A 1 276 ? -37.861 3.443 29.815 1.00 65.31 276 ARG A C 1
ATOM 2010 O O . ARG A 1 276 ? -39.066 3.440 30.038 1.00 65.31 276 ARG A O 1
ATOM 2017 N N . LYS A 1 277 ? -36.977 3.943 30.687 1.00 63.88 277 LYS A N 1
ATOM 2018 C CA . LYS A 1 277 ? -37.367 4.519 31.985 1.00 63.88 277 LYS A CA 1
ATOM 2019 C C . LYS A 1 277 ? -38.153 5.830 31.837 1.00 63.88 277 LYS A C 1
ATOM 2021 O O . LYS A 1 277 ? -39.066 6.056 32.616 1.00 63.88 277 LYS A O 1
ATOM 2026 N N . LYS A 1 278 ? -37.845 6.652 30.824 1.00 56.72 278 LYS A N 1
ATOM 2027 C CA . LYS A 1 278 ? -38.616 7.866 30.489 1.00 56.72 278 LYS A CA 1
ATOM 2028 C C . LYS A 1 278 ? -39.986 7.587 29.858 1.00 56.72 278 LYS A C 1
ATOM 2030 O O . LYS A 1 278 ? -40.846 8.444 29.944 1.00 56.72 278 LYS A O 1
ATOM 2035 N N . ARG A 1 279 ? -40.186 6.437 29.203 1.00 55.84 279 ARG A N 1
ATOM 2036 C CA . ARG A 1 279 ? -41.492 6.039 28.633 1.00 55.84 279 ARG A CA 1
ATOM 2037 C C . ARG A 1 279 ? -42.467 5.462 29.659 1.00 55.84 279 ARG A C 1
ATOM 2039 O O . ARG A 1 279 ? -43.656 5.411 29.377 1.00 55.84 279 ARG A O 1
ATOM 2046 N N . ASN A 1 280 ? -41.954 4.991 30.792 1.00 59.44 280 ASN A N 1
ATOM 2047 C CA . ASN A 1 280 ? -42.726 4.312 31.834 1.00 59.44 280 ASN A CA 1
ATOM 2048 C C . ASN A 1 280 ? -42.922 5.178 33.096 1.00 59.44 280 ASN A C 1
ATOM 2050 O O . ASN A 1 280 ? -43.352 4.652 34.120 1.00 59.44 280 ASN A O 1
ATOM 2054 N N . ALA A 1 281 ? -42.553 6.459 33.034 1.00 52.75 281 ALA A N 1
ATOM 2055 C CA . ALA A 1 281 ? -42.783 7.479 34.054 1.00 52.75 281 ALA A CA 1
ATOM 2056 C C . ALA A 1 281 ? -43.690 8.557 33.458 1.00 52.75 281 ALA A C 1
ATOM 2058 O O . ALA A 1 281 ? -44.524 9.090 34.216 1.00 52.75 281 ALA A O 1
#

Secondary structure (DSSP, 8-state):
-------SSSSHHHHHHHHHHHGGGS-----EEEEEEE--SSS----EEEEESSHHHHHTT-S-EEEE-SS--SSEEEEEEETTEEEEEES-TTSSEEEEEEEESSHHHHHHT-S-EEEEEEEEEPPEEEEEEETTEEEEEES-TTS-SEEEEEEESSHHHHHTTPPPSEEEEEEE--S---EEE-TT--EEEEE-SS-TTT-SEEEEEEESSHHHHHHT-S-BS--SSSS-----EES-SSS---EEEEEEEE---HHHHHHHHHHHHHHHHHHHHHH--

pLDDT: mean 75.14, std 19.62, range [28.69, 98.06]